Protein AF-A0A6C0LFW8-F1 (afdb_monomer)

Sequence (285 aa):
MKIEFGILTNKVDITNKLNNIEKIPSNCWERCELFRVDPCPGKEKSIFINNIEYKAGKEIDLKFIKQINIVYFIWINTKKQYNFIIDGQLDDLIKSNILDISNFYIEICCEDIKLHDKIKETIKNKLLNYDYHININSINKYEYYGIKKIYDLALKEPDLIYLYFHSKGMTDFYDNINTRHKYEEYLTYNTVNNYKNVLNLFNYNTNITHTGFFPSNYENFIWLNFFYAKGTYIVTCKNPIVTTDRYYYEKWCGTGKNCCVYNLYKNSLNIKYSIDQVGNILNND

Foldseek 3Di:
DFKWKFDPVWTHTLCVLCVPPQKDDLCVVVVCVSVVDHRDPPDFMFIQDLHDTDGHRDMDRNQQAAQEEEQEEEEDDPVAPSLQLVLLLLVLQVVLVNQSNYAAEYEYEALPPVCPVVVVVSVCVSQVPGDYHYDYDNDDLACLRRLLVLLVVLVVVQSHKYWYAYSPPSPDDDPPRPHDDDLSSVQSNLLNNCVVVVSVCCVVDVLAFKEGQAQAPPQRFRANTGIMGGSNQSNQFDNRDRDPPNCCSRNRSSRTPSHFYAHPNVRDRPDHDDPVVVVVVSVVD

Organism: NCBI:txid1070528

pLDDT: mean 87.47, std 12.27, range [48.94, 98.81]

Nearest PDB structures (foldseek):
  6v96-assembly4_J  TM=5.200E-01  e=1.225E-02  Agrobacterium fabrum str. C58
  6v9a-assembly4_J  TM=5.119E-01  e=1.766E-02  Agrobacterium fabrum str. C58
  7x8k-assembly4_D  TM=4.643E-01  e=1.662E-02  Arabidopsis thaliana
  7x8k-assembly1_A  TM=4.987E-01  e=3.452E-02  Arabidopsis thaliana
  5uof-assembly1_B  TM=5.111E-01  e=2.021E-01  Burkholderia multivorans ATCC 17616

Secondary structure (DSSP, 8-state):
--EEEEETTEEEE-GGGSTT-SEE-TTTTT-HHHHSS-SSTTS--EEEETTEEEETTS-EEGGG---EEEEEEEE--TTS-HHHHHHHHHHHHHHHTTGGGEEEEEEEE-S-GGGHHHHHHHHHHHTTTS-EEEEEESS-BTBHHHHHHHHHHHHH-TTSEEEEEE-TTSSS--S-TT---HHHHHHHHHHHHTHHHHHHHHHH-TT--EEESSBBTTTSPBGGG-EEEEHHHHTTSPPP---S-THHHHHGGGGSSS--EEETTTTBSS--B-HHHHHHHHHH-

Solvent-accessible surface area (backbone atoms only — not comparable to full-atom values): 16025 Å² total; per-residue (Å²): 129,54,32,28,41,24,42,100,91,49,69,42,84,44,36,85,79,45,79,87,55,62,54,50,54,39,62,54,87,74,45,53,81,80,62,78,60,78,84,52,81,97,54,86,47,28,42,24,51,66,80,46,78,44,60,69,71,51,63,44,54,58,64,73,52,62,53,32,42,36,33,43,23,36,60,58,38,88,94,48,69,48,64,54,49,53,52,50,54,50,46,39,40,58,77,49,53,54,58,69,33,30,47,39,37,36,32,33,33,36,66,57,68,88,47,50,63,59,52,52,51,54,53,47,69,75,39,74,92,55,77,70,46,80,46,80,38,60,66,88,53,78,60,42,63,33,56,38,48,53,41,60,46,15,68,76,45,31,83,33,36,32,39,39,35,57,54,68,71,59,83,86,66,74,96,57,88,84,64,72,51,66,55,53,52,50,52,49,42,58,60,46,61,43,42,69,60,52,53,48,49,48,73,76,31,82,68,51,31,32,35,20,58,43,23,30,68,81,56,62,12,29,56,93,43,45,34,38,32,34,11,65,34,46,59,49,24,68,82,75,68,93,64,89,59,70,66,55,62,50,44,40,81,27,55,29,61,84,77,31,52,34,12,61,72,76,72,36,70,84,60,58,35,54,71,67,57,51,52,55,48,55,74,72,112

Mean predicted aligned error: 8.69 Å

Structure (mmCIF, N/CA/C/O backbone):
data_AF-A0A6C0LFW8-F1
#
_entry.id   AF-A0A6C0LFW8-F1
#
loop_
_atom_site.group_PDB
_atom_site.id
_atom_site.type_symbol
_atom_site.label_atom_id
_atom_site.label_alt_id
_atom_site.label_comp_id
_atom_site.label_asym_id
_atom_site.label_entity_id
_atom_site.label_seq_id
_atom_site.pdbx_PDB_ins_code
_atom_site.Cartn_x
_atom_site.Cartn_y
_atom_site.Cartn_z
_atom_site.occupancy
_atom_site.B_iso_or_equiv
_atom_site.auth_seq_id
_atom_site.auth_comp_id
_atom_site.auth_asym_id
_atom_site.auth_atom_id
_atom_site.pdbx_PDB_model_num
ATOM 1 N N . MET A 1 1 ? -5.284 4.418 17.462 1.00 70.25 1 MET A N 1
ATOM 2 C CA . MET A 1 1 ? -5.330 3.072 18.063 1.00 70.25 1 MET A CA 1
ATOM 3 C C . MET A 1 1 ? -6.447 3.058 19.086 1.00 70.25 1 MET A C 1
ATOM 5 O O . MET A 1 1 ? -6.338 3.793 20.056 1.00 70.25 1 MET A O 1
ATOM 9 N N . LYS A 1 2 ? -7.531 2.316 18.838 1.00 76.19 2 LYS A N 1
ATOM 10 C CA . LYS A 1 2 ? -8.619 2.164 19.810 1.00 76.19 2 LYS A CA 1
ATOM 11 C C . LYS A 1 2 ? -8.227 1.069 20.791 1.00 76.19 2 LYS A C 1
ATOM 13 O O . LYS A 1 2 ? -7.897 -0.033 20.355 1.00 76.19 2 LYS A O 1
ATOM 18 N N . ILE A 1 3 ? -8.255 1.373 22.079 1.00 80.12 3 ILE A N 1
ATOM 19 C CA . ILE A 1 3 ? -7.966 0.416 23.139 1.00 80.12 3 ILE A CA 1
ATOM 20 C C . ILE A 1 3 ? -9.215 0.294 23.996 1.00 80.12 3 ILE A C 1
ATOM 22 O O . ILE A 1 3 ? -9.694 1.279 24.554 1.00 80.12 3 ILE A O 1
ATOM 26 N N . GLU A 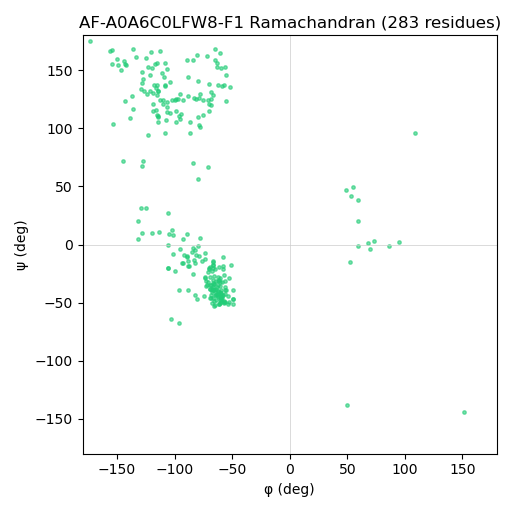1 4 ? -9.748 -0.912 24.097 1.00 85.38 4 GLU A N 1
ATOM 27 C CA . GLU A 1 4 ? -10.920 -1.214 24.902 1.00 85.38 4 GLU A CA 1
ATOM 28 C C . GLU A 1 4 ? -10.568 -2.247 25.972 1.00 85.38 4 GLU A C 1
ATOM 30 O O . GLU A 1 4 ? -9.676 -3.073 25.793 1.00 85.38 4 GLU A O 1
ATOM 35 N N . PHE A 1 5 ? -11.281 -2.215 27.089 1.00 84.12 5 PHE A N 1
ATOM 36 C CA . PHE A 1 5 ? -11.098 -3.127 28.210 1.00 84.12 5 PHE A CA 1
ATOM 37 C C . PHE A 1 5 ? -12.421 -3.782 28.577 1.00 84.12 5 PHE A C 1
ATOM 39 O O . PHE A 1 5 ? -13.435 -3.096 28.715 1.00 84.12 5 PHE A O 1
ATOM 46 N N . GLY A 1 6 ? -12.424 -5.100 28.753 1.00 83.56 6 GLY A N 1
ATOM 47 C CA . GLY A 1 6 ? -13.613 -5.828 29.190 1.00 83.56 6 GLY A CA 1
ATOM 48 C C . GLY A 1 6 ? -13.646 -7.259 28.678 1.00 83.56 6 GLY A C 1
ATOM 49 O O . GLY A 1 6 ? -12.613 -7.912 28.576 1.00 83.56 6 GLY A O 1
ATOM 50 N N . ILE A 1 7 ? -14.840 -7.747 28.361 1.00 85.25 7 ILE A N 1
ATOM 51 C CA . ILE A 1 7 ? -15.068 -9.063 27.749 1.00 85.25 7 ILE A CA 1
ATOM 52 C C . ILE A 1 7 ? -15.607 -8.884 26.328 1.00 85.25 7 ILE A C 1
ATOM 54 O O . ILE A 1 7 ? -16.078 -7.805 25.973 1.00 85.25 7 ILE A O 1
ATOM 58 N N . LEU A 1 8 ? -15.619 -9.955 25.528 1.00 81.25 8 LEU A N 1
ATOM 59 C CA . LEU A 1 8 ? -16.049 -9.911 24.123 1.00 81.25 8 LEU A CA 1
ATOM 60 C C . LEU A 1 8 ? -17.408 -9.208 23.912 1.00 81.25 8 LEU A C 1
ATOM 62 O O . LEU A 1 8 ? -17.577 -8.456 22.957 1.00 81.25 8 LEU A O 1
ATOM 66 N N . THR A 1 9 ? -18.359 -9.434 24.825 1.00 86.19 9 THR A N 1
ATOM 67 C CA . THR A 1 9 ? -19.731 -8.904 24.767 1.00 86.19 9 THR A CA 1
ATOM 68 C C . THR A 1 9 ? -19.924 -7.566 25.483 1.00 86.19 9 THR A C 1
ATOM 70 O O . THR A 1 9 ? -21.010 -7.002 25.407 1.00 86.19 9 THR A O 1
ATOM 73 N N . ASN A 1 10 ? -18.934 -7.081 26.236 1.00 85.31 10 ASN A N 1
ATOM 74 C CA . ASN A 1 10 ? -19.044 -5.842 27.003 1.00 85.31 10 ASN A CA 1
ATOM 75 C C . ASN A 1 10 ? -17.657 -5.221 27.204 1.00 85.31 10 ASN A C 1
ATOM 77 O O . ASN A 1 10 ? -16.867 -5.690 28.029 1.00 85.31 10 ASN A O 1
ATOM 81 N N . LYS A 1 11 ? -17.378 -4.173 26.427 1.00 85.75 11 LYS A N 1
ATOM 82 C CA . LYS A 1 11 ? -16.090 -3.481 26.363 1.00 85.75 11 LYS A CA 1
ATOM 83 C C . LYS A 1 11 ? -16.273 -2.008 26.712 1.00 85.75 11 LYS A C 1
ATOM 85 O O . LYS A 1 11 ? -17.274 -1.399 26.343 1.00 85.75 11 LYS A O 1
ATOM 90 N N . VAL A 1 12 ? -15.276 -1.427 27.362 1.00 84.38 12 VAL A N 1
ATOM 91 C CA . VAL A 1 12 ? -15.200 0.008 27.647 1.00 84.38 12 VAL A CA 1
ATOM 92 C C . VAL A 1 12 ? -14.021 0.594 26.894 1.00 84.38 12 VAL A C 1
ATOM 94 O O . VAL A 1 12 ? -12.911 0.085 27.012 1.00 84.38 12 VAL A O 1
ATOM 97 N N . ASP A 1 13 ? -14.249 1.668 26.142 1.00 83.06 13 ASP A N 1
ATOM 98 C CA . ASP A 1 13 ? -13.170 2.409 25.493 1.00 83.06 13 ASP A CA 1
ATOM 99 C C . ASP A 1 13 ? -12.310 3.113 26.553 1.00 83.06 13 ASP A C 1
ATOM 101 O O . ASP A 1 13 ? -12.789 3.927 27.348 1.00 83.06 13 ASP A O 1
ATOM 105 N N . ILE A 1 14 ? -11.030 2.762 26.579 1.00 79.62 14 ILE A N 1
ATOM 106 C CA . ILE A 1 14 ? -10.029 3.281 27.510 1.00 79.62 14 ILE A CA 1
ATOM 107 C C . ILE A 1 14 ? -8.892 3.990 26.775 1.00 79.62 14 ILE A C 1
ATOM 109 O O . ILE A 1 14 ? -7.895 4.337 27.406 1.00 79.62 14 ILE A O 1
ATOM 113 N N . THR A 1 15 ? -9.037 4.237 25.471 1.00 76.44 15 THR A N 1
ATOM 114 C CA . THR A 1 15 ? -8.005 4.835 24.611 1.00 76.44 15 THR A CA 1
ATOM 115 C C . THR A 1 15 ? -7.419 6.091 25.250 1.00 76.44 15 THR A C 1
ATOM 117 O O . THR A 1 15 ? -6.218 6.174 25.491 1.00 76.44 15 THR A O 1
ATOM 120 N N . ASN A 1 16 ? -8.290 7.014 25.670 1.00 74.94 16 ASN A N 1
ATOM 121 C CA . ASN A 1 16 ? -7.885 8.291 26.260 1.00 74.94 16 ASN A CA 1
ATOM 122 C C . ASN A 1 16 ? -7.143 8.158 27.595 1.00 74.94 16 ASN A C 1
ATOM 124 O O . ASN A 1 16 ? -6.430 9.073 28.001 1.00 74.94 16 ASN A O 1
ATOM 128 N N . LYS A 1 17 ? -7.304 7.025 28.285 1.00 73.62 17 LYS A N 1
ATOM 129 C CA . LYS A 1 17 ? -6.645 6.751 29.566 1.00 73.62 17 LYS A CA 1
ATOM 130 C C . LYS A 1 17 ? -5.224 6.216 29.393 1.00 73.62 17 LYS A C 1
ATOM 132 O O . LYS A 1 17 ? -4.472 6.183 30.360 1.00 73.62 17 LYS A O 1
ATOM 137 N N . LEU A 1 18 ? -4.861 5.812 28.176 1.00 70.50 18 LEU A N 1
ATOM 138 C CA . LEU A 1 18 ? -3.567 5.223 27.838 1.00 70.50 18 LEU A CA 1
ATOM 139 C C . LEU A 1 18 ? -2.729 6.113 26.907 1.00 70.50 18 LEU A C 1
ATOM 141 O O . LEU A 1 18 ? -1.691 5.674 26.424 1.00 70.50 18 LEU A O 1
ATOM 145 N N . ASN A 1 19 ? -3.133 7.371 26.690 1.00 55.38 19 ASN A N 1
ATOM 146 C CA . ASN A 1 19 ? -2.534 8.281 25.702 1.00 55.38 19 ASN A CA 1
ATOM 147 C C . ASN A 1 19 ? -1.022 8.560 25.874 1.00 55.38 19 ASN A C 1
ATOM 149 O O . ASN A 1 19 ? -0.424 9.100 24.954 1.00 55.38 19 ASN A O 1
ATOM 153 N N . ASN A 1 20 ? -0.397 8.170 26.992 1.00 59.53 20 ASN A N 1
ATOM 154 C CA . ASN A 1 20 ? 1.040 8.349 27.260 1.00 59.53 20 ASN A CA 1
ATOM 155 C C . ASN A 1 20 ? 1.725 7.072 27.775 1.00 59.53 20 ASN A C 1
ATOM 157 O O . ASN A 1 20 ? 2.755 7.138 28.444 1.00 59.53 20 ASN A O 1
ATOM 161 N N . ILE A 1 21 ? 1.123 5.909 27.541 1.00 64.31 21 ILE A N 1
ATOM 162 C CA . ILE A 1 21 ? 1.644 4.637 28.028 1.00 64.31 21 ILE A CA 1
ATOM 163 C C . ILE A 1 21 ? 2.222 3.881 26.833 1.00 64.31 21 ILE A C 1
ATOM 165 O O . ILE A 1 21 ? 1.527 3.642 25.856 1.00 64.31 21 ILE A O 1
ATOM 169 N N . GLU A 1 22 ? 3.503 3.519 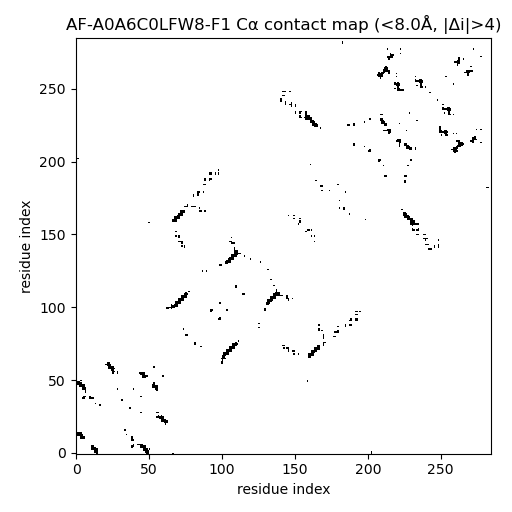26.899 1.00 66.75 22 GLU A N 1
ATOM 170 C CA . GLU A 1 22 ? 4.160 2.716 25.855 1.00 66.75 22 GLU A CA 1
ATOM 171 C C . GLU A 1 22 ? 3.916 1.215 26.045 1.00 66.75 22 GLU A C 1
ATOM 173 O O . GLU A 1 22 ? 3.947 0.443 25.092 1.00 66.75 22 GLU A O 1
ATOM 178 N N . LYS A 1 23 ? 3.649 0.800 27.284 1.00 71.06 23 LYS A N 1
ATOM 179 C CA . LYS A 1 23 ? 3.456 -0.594 27.674 1.00 71.06 23 LYS A CA 1
ATOM 180 C C . LYS A 1 23 ? 2.282 -0.710 28.615 1.00 71.06 23 LYS A C 1
ATOM 182 O O . LYS A 1 23 ? 2.260 -0.036 29.640 1.00 71.06 23 LYS A O 1
ATOM 187 N N . ILE A 1 24 ? 1.346 -1.597 28.317 1.00 72.31 24 ILE A N 1
ATOM 188 C CA . ILE A 1 24 ? 0.329 -1.986 29.281 1.00 72.31 24 ILE A CA 1
ATOM 189 C C . ILE A 1 24 ? 0.909 -3.136 30.112 1.00 72.31 24 ILE A C 1
ATOM 191 O O . ILE A 1 24 ? 1.055 -4.240 29.580 1.00 72.31 24 ILE A O 1
ATOM 195 N N . PRO A 1 25 ? 1.307 -2.901 31.377 1.00 66.88 25 PRO A N 1
ATOM 196 C CA . PRO A 1 25 ? 1.964 -3.924 32.177 1.00 66.88 25 PRO A CA 1
ATOM 197 C C . PRO A 1 25 ? 1.045 -5.122 32.429 1.00 66.88 25 PRO A C 1
ATOM 199 O O . PRO A 1 25 ? -0.180 -5.000 32.492 1.00 66.88 25 PRO A O 1
ATOM 202 N N . SER A 1 26 ? 1.652 -6.291 32.630 1.00 66.25 26 SER A N 1
ATOM 203 C CA . SER A 1 26 ? 0.951 -7.564 32.850 1.00 66.25 26 SER A CA 1
ATOM 204 C C . SER A 1 26 ? 0.009 -7.560 34.056 1.00 66.25 26 SER A C 1
ATOM 206 O O . SER A 1 26 ? -0.880 -8.402 34.107 1.00 66.25 26 SER A O 1
ATOM 208 N N . ASN A 1 27 ? 0.173 -6.613 34.988 1.00 62.28 27 ASN A N 1
ATOM 209 C CA . ASN A 1 27 ? -0.640 -6.416 36.189 1.00 62.28 27 ASN A CA 1
ATOM 210 C C . ASN A 1 27 ? -1.616 -5.224 36.099 1.00 62.28 27 ASN A C 1
ATOM 212 O O . ASN A 1 27 ? -2.244 -4.871 37.097 1.00 62.28 27 ASN A O 1
ATOM 216 N N . CYS A 1 28 ? -1.784 -4.591 34.928 1.00 59.47 28 CYS A N 1
ATOM 217 C CA . CYS A 1 28 ? -2.731 -3.475 34.772 1.00 59.47 28 CYS A CA 1
ATOM 218 C C . CYS A 1 28 ? -4.178 -3.860 35.130 1.00 59.47 28 CYS A C 1
ATOM 220 O O . CYS A 1 28 ? -4.968 -2.988 35.481 1.00 59.47 28 CYS A O 1
ATOM 222 N N . TRP A 1 29 ? -4.495 -5.157 35.105 1.00 57.19 29 TRP A N 1
ATOM 223 C CA . TRP A 1 29 ? -5.766 -5.759 35.524 1.00 57.19 29 TRP A CA 1
ATOM 224 C C . TRP A 1 29 ? -6.098 -5.523 37.000 1.00 57.19 29 TRP A C 1
ATOM 226 O O . TRP A 1 29 ? -7.271 -5.452 37.353 1.00 57.19 29 TRP A O 1
ATOM 236 N N . GLU A 1 30 ? -5.074 -5.371 37.844 1.00 53.75 30 GLU A N 1
ATOM 237 C CA . GLU A 1 30 ? -5.205 -5.125 39.286 1.00 53.75 30 GLU A CA 1
ATOM 238 C C . GLU A 1 30 ? -5.167 -3.626 39.620 1.00 53.75 30 GLU A C 1
ATOM 240 O O . GLU A 1 30 ? -5.596 -3.201 40.692 1.00 53.75 30 GLU A O 1
ATOM 245 N N . ARG A 1 31 ? -4.716 -2.783 38.679 1.00 53.31 31 ARG A N 1
ATOM 246 C CA . ARG A 1 31 ? -4.725 -1.321 38.817 1.00 53.31 31 ARG A CA 1
ATOM 247 C C . ARG A 1 31 ? -6.092 -0.757 38.428 1.00 53.31 31 ARG A C 1
ATOM 249 O O . ARG A 1 31 ? -6.241 -0.044 37.434 1.00 53.31 31 ARG A O 1
ATOM 256 N N . CYS A 1 32 ? -7.086 -1.023 39.276 1.00 48.94 32 CYS A N 1
ATOM 257 C CA . CYS A 1 32 ? -8.428 -0.430 39.228 1.00 48.94 32 CYS A CA 1
ATOM 258 C C . CYS A 1 32 ? -8.427 1.111 39.143 1.00 48.94 32 CYS A C 1
ATOM 260 O O . CYS A 1 32 ? -9.423 1.699 38.725 1.00 48.94 32 CYS A O 1
ATOM 262 N N . GLU A 1 33 ? -7.320 1.781 39.477 1.00 51.75 33 GLU A N 1
ATOM 263 C CA . GLU A 1 33 ? -7.197 3.240 39.394 1.00 51.75 33 GLU A CA 1
ATOM 264 C C . GLU A 1 33 ? -7.227 3.792 37.959 1.00 51.75 33 GLU A C 1
ATOM 266 O O . GLU A 1 33 ? -7.764 4.881 37.747 1.00 51.75 33 GLU A O 1
ATOM 271 N N . LEU A 1 34 ? -6.742 3.041 36.959 1.00 57.03 34 LEU A N 1
ATOM 272 C CA . LEU A 1 34 ? -6.863 3.439 35.548 1.00 57.03 34 LEU A CA 1
ATOM 273 C C . LEU A 1 34 ? -8.322 3.351 35.081 1.00 57.03 34 LEU A C 1
ATOM 275 O O . LEU A 1 34 ? -8.814 4.203 34.341 1.00 57.03 34 LEU A O 1
ATOM 279 N N . PHE A 1 35 ? -9.059 2.338 35.529 1.00 59.88 35 PHE A N 1
ATOM 280 C CA . PHE A 1 35 ? -10.352 2.007 34.935 1.00 59.88 35 PHE A CA 1
ATOM 281 C C . PHE A 1 35 ? -11.550 2.539 35.723 1.00 59.88 35 PHE A C 1
ATOM 283 O O . PHE A 1 35 ? -12.560 2.828 35.085 1.00 59.88 35 PHE A O 1
ATOM 290 N N . ARG A 1 36 ? -11.409 2.818 37.031 1.00 57.69 36 ARG A N 1
ATOM 291 C CA . ARG A 1 36 ? -12.408 3.355 37.993 1.00 57.69 36 ARG A CA 1
ATOM 292 C C . ARG A 1 36 ? -13.754 2.614 38.072 1.00 57.69 36 ARG A C 1
ATOM 294 O O . ARG A 1 36 ? -14.486 2.811 39.033 1.00 57.69 36 ARG A O 1
ATOM 301 N N . VAL A 1 37 ? -14.072 1.762 37.103 1.00 58.75 37 VAL A N 1
ATOM 302 C CA . VAL A 1 37 ? -15.262 0.922 37.015 1.00 58.75 37 VAL A CA 1
ATOM 303 C C . VAL A 1 37 ? -14.819 -0.400 36.400 1.00 58.75 37 VAL A C 1
ATOM 305 O O . VAL A 1 37 ? -14.244 -0.409 35.312 1.00 58.75 37 VAL A O 1
ATOM 308 N N . ASP A 1 38 ? -15.069 -1.505 37.099 1.00 69.25 38 ASP A N 1
ATOM 309 C CA . ASP A 1 38 ? -14.959 -2.837 36.508 1.00 69.25 38 ASP A CA 1
ATOM 310 C C . ASP A 1 38 ? -16.185 -3.054 35.604 1.00 69.25 38 ASP A C 1
ATOM 312 O O . ASP A 1 38 ? -17.302 -3.143 36.122 1.00 69.25 38 ASP A O 1
ATOM 316 N N . PRO A 1 39 ? -16.030 -3.119 34.268 1.00 67.56 39 PRO A N 1
ATOM 317 C CA . PRO A 1 39 ? -17.172 -3.292 33.380 1.00 67.56 39 PRO A CA 1
ATOM 318 C C . PRO A 1 39 ? -17.800 -4.680 33.490 1.00 67.56 39 PRO A C 1
ATOM 320 O O . PRO A 1 39 ? -18.926 -4.873 33.037 1.00 67.56 39 PRO A O 1
ATOM 323 N N . CYS A 1 40 ? -17.075 -5.665 34.027 1.00 75.25 40 CYS A N 1
ATOM 324 C CA . CYS A 1 40 ? -17.492 -7.062 34.087 1.00 75.25 40 CYS A CA 1
ATOM 325 C C . CYS A 1 40 ? -16.999 -7.739 35.381 1.00 75.25 40 CYS A C 1
ATOM 327 O O . CYS A 1 40 ? -16.112 -8.598 35.316 1.00 75.25 40 CYS A O 1
ATOM 329 N N . PRO A 1 41 ? -17.577 -7.402 36.551 1.00 74.38 41 PRO A N 1
ATOM 330 C CA . PRO A 1 41 ? -17.186 -7.991 37.829 1.00 74.38 41 PRO A CA 1
ATOM 331 C C . PRO A 1 41 ? -17.187 -9.523 37.800 1.00 74.38 41 PRO A C 1
ATOM 333 O O . PRO A 1 41 ? -18.099 -10.147 37.258 1.00 74.38 41 PRO A O 1
ATOM 336 N N . GLY A 1 42 ? -16.143 -10.131 38.368 1.00 75.69 42 GLY A N 1
ATOM 337 C CA . GLY A 1 42 ? -16.014 -11.590 38.484 1.00 75.69 42 GLY A CA 1
ATOM 338 C C . GLY A 1 42 ? -15.684 -12.345 37.189 1.00 75.69 42 GLY A C 1
ATOM 339 O O . GLY A 1 42 ? -15.602 -13.569 37.218 1.00 75.69 42 GLY A O 1
ATOM 340 N N . LYS A 1 43 ? -15.477 -11.654 36.061 1.00 80.06 43 LYS A N 1
ATOM 341 C CA . LYS A 1 43 ? -15.022 -12.266 34.801 1.00 80.06 43 LYS A CA 1
ATOM 342 C C . LYS A 1 43 ? -13.561 -11.928 34.520 1.00 80.06 43 LYS A C 1
ATOM 344 O O . LYS A 1 43 ? -13.087 -10.868 34.926 1.00 80.06 43 LYS A O 1
ATOM 349 N N . GLU A 1 44 ? -12.864 -12.813 33.813 1.00 80.00 44 GLU A N 1
ATOM 350 C CA . GLU A 1 44 ? -11.554 -12.515 33.227 1.00 80.00 44 GLU A CA 1
ATOM 351 C C . GLU A 1 44 ? -11.742 -11.494 32.096 1.00 80.00 44 GLU A C 1
ATOM 353 O O . GLU A 1 44 ? -12.645 -11.645 31.272 1.00 80.00 44 GLU A O 1
ATOM 358 N N . LYS A 1 45 ? -10.940 -10.426 32.095 1.00 82.31 45 LYS A N 1
ATOM 359 C CA . LYS A 1 45 ? -11.008 -9.349 31.099 1.00 82.31 45 LYS A CA 1
ATOM 360 C C . LYS A 1 45 ? -9.804 -9.422 30.177 1.00 82.31 45 LYS A C 1
ATOM 362 O O . LYS A 1 45 ? -8.743 -9.891 30.575 1.00 82.31 45 LYS A O 1
ATOM 367 N N . SER A 1 46 ? -9.972 -8.863 28.991 1.00 82.69 46 SER A N 1
ATOM 368 C CA . SER A 1 46 ? -8.933 -8.702 27.985 1.00 82.69 46 SER A CA 1
ATOM 369 C C . SER A 1 46 ? -8.826 -7.236 27.571 1.00 82.69 46 SER A C 1
ATOM 371 O O . SER A 1 46 ? -9.750 -6.437 27.772 1.00 82.69 46 SER A O 1
ATOM 373 N N . ILE A 1 47 ? -7.684 -6.884 26.985 1.00 83.00 47 ILE A N 1
ATOM 374 C CA . ILE A 1 47 ? -7.499 -5.621 26.286 1.00 83.00 47 ILE A CA 1
ATOM 375 C C . ILE A 1 47 ? -7.770 -5.916 24.829 1.00 83.00 47 ILE A C 1
ATOM 377 O O . ILE A 1 47 ? -7.220 -6.855 24.265 1.00 83.00 47 ILE A O 1
ATOM 381 N N . PHE A 1 48 ? -8.621 -5.111 24.222 1.00 80.12 48 PHE A N 1
ATOM 382 C CA . PHE A 1 48 ? -8.897 -5.175 22.805 1.00 80.12 48 PHE A CA 1
ATOM 383 C C . PHE A 1 48 ? -8.223 -3.990 22.148 1.00 80.12 48 PHE A C 1
ATOM 385 O O . PHE A 1 48 ? -8.545 -2.847 22.467 1.00 80.12 48 PHE A O 1
ATOM 392 N N . ILE A 1 49 ? -7.292 -4.247 21.239 1.00 77.12 49 ILE A N 1
ATOM 393 C CA . ILE A 1 49 ? -6.604 -3.183 20.510 1.00 77.12 49 ILE A CA 1
ATOM 394 C C . ILE A 1 49 ? -7.010 -3.315 19.060 1.00 77.12 49 ILE A C 1
ATOM 396 O O . ILE A 1 49 ? -6.703 -4.315 18.419 1.00 77.12 49 ILE A O 1
ATOM 400 N N . ASN A 1 50 ? -7.790 -2.346 18.579 1.00 72.94 50 ASN A N 1
ATOM 401 C CA . ASN A 1 50 ? -8.456 -2.417 17.278 1.00 72.94 50 ASN A CA 1
ATOM 402 C C . ASN A 1 50 ? -9.194 -3.766 17.076 1.00 72.94 50 ASN A C 1
ATOM 404 O O . ASN A 1 50 ? -9.056 -4.401 16.039 1.00 72.94 50 ASN A O 1
ATOM 408 N N . ASN A 1 51 ? -9.959 -4.209 18.085 1.00 69.88 51 ASN A N 1
ATOM 409 C CA . ASN A 1 51 ? -10.677 -5.498 18.158 1.00 69.88 51 ASN A CA 1
ATOM 410 C C . ASN A 1 51 ? -9.842 -6.780 18.309 1.00 69.88 51 ASN A C 1
ATOM 412 O O . ASN A 1 51 ? -10.437 -7.833 18.534 1.00 69.88 51 ASN A O 1
ATOM 416 N N . ILE A 1 52 ? -8.511 -6.716 18.290 1.00 73.19 52 ILE A N 1
ATOM 417 C CA . ILE A 1 52 ? -7.659 -7.879 18.568 1.00 73.19 52 ILE A CA 1
ATOM 418 C C . ILE A 1 52 ? -7.593 -8.099 20.080 1.00 73.19 52 ILE A C 1
ATOM 420 O O . ILE A 1 52 ? -7.267 -7.173 20.822 1.00 73.19 52 ILE A O 1
ATOM 424 N N . GLU A 1 53 ? -7.917 -9.309 20.538 1.00 82.19 53 GLU A N 1
ATOM 425 C CA . GLU A 1 53 ? -7.929 -9.666 21.958 1.00 82.19 53 GLU A CA 1
ATOM 426 C C . GLU A 1 53 ? -6.525 -9.997 22.488 1.00 82.19 53 GLU A C 1
ATOM 428 O O . GLU A 1 53 ? -5.858 -10.918 22.017 1.00 82.19 53 GLU A O 1
ATOM 433 N N . TYR A 1 54 ? -6.125 -9.302 23.549 1.00 78.56 54 TYR A N 1
ATOM 434 C CA . TYR A 1 54 ? -4.940 -9.573 24.351 1.00 78.56 54 TYR A CA 1
ATOM 435 C C . TYR A 1 54 ? -5.389 -9.980 25.757 1.00 78.56 54 TYR A C 1
ATOM 437 O O . TYR A 1 54 ? -5.855 -9.150 26.545 1.00 78.56 54 TYR A O 1
ATOM 445 N N . LYS A 1 55 ? -5.278 -11.281 26.048 1.00 81.19 55 LYS A N 1
ATOM 446 C CA . LYS A 1 55 ? -5.682 -11.873 27.331 1.00 81.19 55 LYS A CA 1
ATOM 447 C C . LYS A 1 55 ? -4.870 -11.334 28.507 1.00 81.19 55 LYS A C 1
ATOM 449 O O . LYS A 1 55 ? -3.722 -10.908 28.346 1.00 81.19 55 LYS A O 1
ATOM 454 N N . ALA A 1 56 ? -5.466 -11.423 29.694 1.00 71.94 56 ALA A N 1
ATOM 455 C CA . ALA A 1 56 ? -4.837 -11.025 30.941 1.00 71.94 56 ALA A CA 1
ATOM 456 C C . ALA A 1 56 ? -3.497 -11.726 31.217 1.00 71.94 56 ALA A C 1
ATOM 458 O O . ALA A 1 56 ? -3.226 -12.831 30.748 1.00 71.94 56 ALA A O 1
ATOM 459 N N . GLY A 1 57 ? -2.636 -11.049 31.982 1.00 68.56 57 GLY A N 1
ATOM 460 C CA . GLY A 1 57 ? -1.361 -11.594 32.460 1.00 68.56 57 GLY A CA 1
ATOM 461 C C . GLY A 1 57 ? -0.161 -11.448 31.516 1.00 68.56 57 GLY A C 1
ATOM 462 O O . GLY A 1 57 ? 0.944 -11.829 31.897 1.00 68.56 57 GLY A O 1
ATOM 463 N N . LYS A 1 58 ? -0.323 -10.864 30.322 1.00 69.69 58 LYS A N 1
ATOM 464 C CA . LYS A 1 58 ? 0.804 -10.512 29.441 1.00 69.69 58 LYS A CA 1
ATOM 465 C C . LYS A 1 58 ? 1.021 -9.005 29.395 1.00 69.69 58 LYS A C 1
ATOM 467 O O . LYS A 1 58 ? 0.064 -8.242 29.320 1.00 69.69 58 LYS A O 1
ATOM 472 N N . GLU A 1 59 ? 2.284 -8.590 29.449 1.00 77.31 59 GLU A N 1
ATOM 473 C CA . GLU A 1 59 ? 2.661 -7.215 29.125 1.00 77.31 59 GLU A CA 1
ATOM 474 C C . GLU A 1 59 ? 2.409 -6.991 27.632 1.00 77.31 59 GLU A C 1
ATOM 476 O O . GLU A 1 59 ? 2.827 -7.798 26.799 1.00 77.31 59 GLU A O 1
ATOM 481 N N . ILE A 1 60 ? 1.694 -5.919 27.306 1.00 75.50 60 ILE A N 1
ATOM 482 C CA . ILE A 1 60 ? 1.425 -5.526 25.927 1.00 75.50 60 ILE A CA 1
ATOM 483 C C . ILE A 1 60 ? 2.275 -4.304 25.648 1.00 75.50 60 ILE A C 1
ATOM 485 O O . ILE A 1 60 ? 1.988 -3.211 26.135 1.00 75.50 60 ILE A O 1
ATOM 489 N N . ASP A 1 61 ? 3.320 -4.482 24.857 1.00 72.25 61 ASP A N 1
ATOM 490 C CA . ASP A 1 61 ? 4.076 -3.353 24.350 1.00 72.25 61 ASP A CA 1
ATOM 491 C C . ASP A 1 61 ? 3.324 -2.757 23.158 1.00 72.25 61 ASP A C 1
ATOM 493 O O . ASP A 1 61 ? 3.204 -3.365 22.089 1.00 72.25 61 ASP A O 1
ATOM 497 N N . LEU A 1 62 ? 2.773 -1.565 23.372 1.00 67.62 62 LEU A N 1
ATOM 498 C CA . LEU A 1 62 ? 1.970 -0.867 22.379 1.00 67.62 62 LEU A CA 1
ATOM 499 C C . LEU A 1 62 ? 2.815 -0.449 21.167 1.00 67.62 62 LEU A C 1
ATOM 501 O O . LEU A 1 62 ? 2.248 -0.218 20.098 1.00 67.62 62 LEU A O 1
ATOM 505 N N . LYS A 1 63 ? 4.153 -0.420 21.291 1.00 61.12 63 LYS A N 1
ATOM 506 C CA . LYS A 1 63 ? 5.076 -0.168 20.174 1.00 61.12 63 LYS A CA 1
ATOM 507 C C . LYS A 1 63 ? 5.104 -1.309 19.162 1.00 61.12 63 LYS A C 1
ATOM 509 O O . LYS A 1 63 ? 5.342 -1.057 17.987 1.00 61.12 63 LYS A O 1
ATOM 514 N N . PHE A 1 64 ? 4.826 -2.544 19.583 1.00 63.56 64 PHE A N 1
ATOM 515 C CA . PHE A 1 64 ? 4.834 -3.708 18.687 1.00 63.56 64 PHE A CA 1
ATOM 516 C C . PHE A 1 64 ? 3.464 -4.019 18.082 1.00 63.56 64 PHE A C 1
ATOM 518 O O . PHE A 1 64 ? 3.315 -5.007 17.361 1.00 63.56 64 PHE A O 1
ATOM 525 N N . ILE A 1 65 ? 2.455 -3.180 18.328 1.00 74.06 65 ILE A N 1
ATOM 526 C CA . ILE A 1 65 ? 1.138 -3.365 17.724 1.00 74.06 65 ILE A CA 1
ATOM 527 C C . ILE A 1 65 ? 1.172 -2.860 16.296 1.00 74.06 65 ILE A C 1
ATOM 529 O O . ILE A 1 65 ? 1.114 -1.659 16.014 1.00 74.06 65 ILE A O 1
ATOM 533 N N . LYS A 1 66 ? 1.246 -3.826 15.388 1.00 81.00 66 LYS A N 1
ATOM 534 C CA . LYS A 1 66 ? 1.190 -3.583 13.958 1.00 81.00 66 LYS A CA 1
ATOM 535 C C . LYS A 1 66 ? -0.224 -3.156 13.583 1.00 81.00 66 LYS A C 1
ATOM 537 O O . LYS A 1 66 ? -1.196 -3.856 13.843 1.00 81.00 66 LYS A O 1
ATOM 542 N N . GLN A 1 67 ? -0.330 -1.962 13.014 1.00 87.56 67 GLN A N 1
ATOM 543 C CA . GLN A 1 67 ? -1.594 -1.366 12.572 1.00 87.56 67 GLN A CA 1
ATOM 544 C C . GLN A 1 67 ? -1.726 -1.392 11.049 1.00 87.56 67 GLN A C 1
ATOM 546 O O . GLN A 1 67 ? -2.834 -1.258 10.526 1.00 87.56 67 GLN A O 1
ATOM 551 N N . ILE A 1 68 ? -0.596 -1.539 10.349 1.00 95.25 68 ILE A N 1
ATOM 552 C CA . ILE A 1 68 ? -0.518 -1.449 8.896 1.00 95.25 68 ILE A CA 1
ATOM 553 C C . ILE A 1 68 ? 0.203 -2.671 8.331 1.00 95.25 68 ILE A C 1
ATOM 555 O O . ILE A 1 68 ? 1.285 -3.025 8.787 1.00 95.25 68 ILE A O 1
ATOM 559 N N . ASN A 1 69 ? -0.350 -3.261 7.281 1.00 97.94 69 ASN A N 1
ATOM 560 C CA . ASN A 1 69 ? 0.389 -4.135 6.380 1.00 97.94 69 ASN A CA 1
ATOM 561 C C . ASN A 1 69 ? 0.797 -3.321 5.147 1.00 97.94 69 ASN A C 1
ATOM 563 O O . ASN A 1 69 ? -0.056 -2.854 4.391 1.00 97.94 69 ASN A O 1
ATOM 567 N N . ILE A 1 70 ? 2.099 -3.124 4.949 1.00 98.62 70 ILE A N 1
ATOM 568 C CA . ILE A 1 70 ? 2.636 -2.413 3.786 1.00 98.62 70 ILE A CA 1
ATOM 569 C C . ILE A 1 70 ? 3.047 -3.446 2.746 1.00 98.62 70 ILE A C 1
ATOM 571 O O . ILE A 1 70 ? 3.852 -4.330 3.034 1.00 98.62 70 ILE A O 1
ATOM 575 N N . VAL A 1 71 ? 2.527 -3.314 1.530 1.00 98.75 71 VAL A N 1
ATOM 576 C CA . VAL A 1 71 ? 2.955 -4.096 0.372 1.00 98.75 71 VAL A CA 1
ATOM 577 C C . VAL A 1 71 ? 3.579 -3.150 -0.643 1.00 98.75 71 VAL A C 1
ATOM 579 O O . VAL A 1 71 ? 2.890 -2.328 -1.245 1.00 98.75 71 VAL A O 1
ATOM 582 N N . TYR A 1 72 ? 4.887 -3.288 -0.829 1.00 98.44 72 TYR A N 1
ATOM 583 C CA . TYR A 1 72 ? 5.655 -2.543 -1.816 1.00 98.44 72 TYR A CA 1
ATOM 584 C C . TYR A 1 72 ? 5.986 -3.446 -3.004 1.00 98.44 72 TYR A C 1
ATOM 586 O O . TYR A 1 72 ? 6.731 -4.421 -2.876 1.00 98.44 72 TYR A O 1
ATOM 594 N N . PHE A 1 73 ? 5.408 -3.136 -4.163 1.00 98.06 73 PHE A N 1
ATOM 595 C CA . PHE A 1 73 ? 5.685 -3.862 -5.397 1.00 98.06 73 PHE A CA 1
ATOM 596 C C . PHE A 1 73 ? 6.816 -3.203 -6.192 1.00 98.06 73 PHE A C 1
ATOM 598 O O . PHE A 1 73 ? 6.736 -2.034 -6.565 1.00 98.06 73 PHE A O 1
ATOM 605 N N . ILE A 1 74 ? 7.860 -3.960 -6.512 1.00 96.56 74 ILE A N 1
ATOM 606 C CA . ILE A 1 74 ? 9.017 -3.467 -7.257 1.00 96.56 74 ILE A CA 1
ATOM 607 C C . ILE A 1 74 ? 9.098 -4.194 -8.592 1.00 96.56 74 ILE A C 1
ATOM 609 O O . ILE A 1 74 ? 9.366 -5.391 -8.638 1.00 96.56 74 ILE A O 1
ATOM 613 N N . TRP A 1 75 ? 8.947 -3.469 -9.694 1.00 94.94 75 TRP A N 1
ATOM 614 C CA . TRP A 1 75 ? 9.311 -3.977 -11.013 1.00 94.94 75 TRP A CA 1
ATOM 615 C C . TRP A 1 75 ? 10.688 -3.450 -11.413 1.00 94.94 75 TRP A C 1
ATOM 617 O O . TRP A 1 75 ? 10.926 -2.243 -11.433 1.00 94.94 75 TRP A O 1
ATOM 627 N N . ILE A 1 76 ? 11.599 -4.363 -11.741 1.00 93.31 76 ILE A N 1
ATOM 628 C CA . ILE A 1 76 ? 12.972 -4.036 -12.116 1.00 93.31 76 ILE A CA 1
ATOM 629 C C . ILE A 1 76 ? 13.079 -3.934 -13.631 1.00 93.31 76 ILE A C 1
ATOM 631 O O . ILE A 1 76 ? 13.025 -4.937 -14.342 1.00 93.31 76 ILE A O 1
ATOM 635 N N . ASN A 1 77 ? 13.327 -2.719 -14.111 1.00 89.38 77 ASN A N 1
ATOM 636 C CA . ASN A 1 77 ? 13.782 -2.477 -15.470 1.00 89.38 77 ASN A CA 1
ATOM 637 C C . ASN A 1 77 ? 15.303 -2.287 -15.467 1.00 89.38 77 ASN A C 1
ATOM 639 O O . ASN A 1 77 ? 15.805 -1.241 -15.059 1.00 89.38 77 ASN A O 1
ATOM 643 N N . THR A 1 78 ? 16.047 -3.290 -15.938 1.00 87.62 78 THR A N 1
ATOM 644 C CA . THR A 1 78 ? 17.523 -3.285 -15.922 1.00 87.62 78 THR A CA 1
ATOM 645 C C . THR A 1 78 ? 18.146 -2.225 -16.830 1.00 87.62 78 THR A C 1
ATOM 647 O O . THR A 1 78 ? 19.316 -1.894 -16.674 1.00 87.62 78 THR A O 1
ATOM 650 N N . LYS A 1 79 ? 17.364 -1.651 -17.753 1.00 84.31 79 LYS A N 1
ATOM 651 C CA . LYS A 1 79 ? 17.783 -0.530 -18.609 1.00 84.31 79 LYS A CA 1
ATOM 652 C C . LYS A 1 79 ? 17.621 0.832 -17.931 1.00 84.31 79 LYS A C 1
ATOM 654 O O . LYS A 1 79 ? 17.922 1.855 -18.540 1.00 84.31 79 LYS A O 1
ATOM 659 N N . LYS A 1 80 ? 17.085 0.863 -16.711 1.00 82.44 80 LYS A N 1
ATOM 660 C CA . LYS A 1 80 ? 16.801 2.078 -15.947 1.00 82.44 80 LYS A CA 1
ATOM 661 C C . LYS A 1 80 ? 17.558 2.059 -14.627 1.00 82.44 80 LYS A C 1
ATOM 663 O O . LYS A 1 80 ? 18.053 1.030 -14.174 1.00 82.44 80 LYS A O 1
ATOM 668 N N . GLN A 1 81 ? 17.617 3.221 -13.994 1.00 79.88 81 GLN A N 1
ATOM 669 C CA . GLN A 1 81 ? 18.311 3.457 -12.730 1.00 79.88 81 GLN A CA 1
ATOM 670 C C . GLN A 1 81 ? 17.478 2.981 -11.533 1.00 79.88 81 GLN A C 1
ATOM 672 O O . GLN A 1 81 ? 17.160 3.739 -10.619 1.00 79.88 81 GLN A O 1
ATOM 677 N N . TYR A 1 82 ? 17.099 1.702 -11.554 1.00 87.81 82 TYR A N 1
ATOM 678 C CA . TYR A 1 82 ? 16.143 1.126 -10.612 1.00 87.81 82 TYR A CA 1
ATOM 679 C C . TYR A 1 82 ? 16.589 1.261 -9.148 1.00 87.81 82 TYR A C 1
ATOM 681 O O . TYR A 1 82 ? 15.751 1.444 -8.270 1.00 87.81 82 TYR A O 1
ATOM 689 N N . ASN A 1 83 ? 17.903 1.231 -8.892 1.00 89.00 83 ASN A N 1
ATOM 690 C CA . ASN A 1 83 ? 18.456 1.371 -7.546 1.00 89.00 83 ASN A CA 1
ATOM 691 C C . ASN A 1 83 ? 18.076 2.708 -6.904 1.00 89.00 83 ASN A C 1
ATOM 693 O O . ASN A 1 83 ? 17.687 2.703 -5.748 1.00 89.00 83 ASN A O 1
ATOM 697 N N . PHE A 1 84 ? 18.123 3.827 -7.634 1.00 88.12 84 PHE A N 1
ATOM 698 C CA . PHE A 1 84 ? 17.812 5.145 -7.065 1.00 88.12 84 PHE A CA 1
ATOM 699 C C . PHE A 1 84 ? 16.335 5.293 -6.695 1.00 88.12 84 PHE A C 1
ATOM 701 O O . PHE A 1 84 ? 16.009 5.940 -5.702 1.00 88.12 84 PHE A O 1
ATOM 708 N N . ILE A 1 85 ? 15.443 4.686 -7.482 1.00 89.31 85 ILE A N 1
ATOM 709 C CA . ILE A 1 85 ? 14.006 4.688 -7.187 1.00 89.31 85 ILE A CA 1
ATOM 710 C C . ILE A 1 85 ? 13.745 3.856 -5.933 1.00 89.31 85 ILE A C 1
ATOM 712 O O . ILE A 1 85 ? 13.125 4.351 -5.000 1.00 89.31 85 ILE A O 1
ATOM 716 N N . ILE A 1 86 ? 14.263 2.624 -5.878 1.00 92.56 86 ILE A N 1
ATOM 717 C CA . ILE A 1 86 ? 14.089 1.754 -4.707 1.00 92.56 86 ILE A CA 1
ATOM 718 C C . ILE A 1 86 ? 14.687 2.412 -3.464 1.00 92.56 86 ILE A C 1
ATOM 720 O O . ILE A 1 86 ? 14.027 2.486 -2.434 1.00 92.56 86 ILE A O 1
ATOM 724 N N . ASP A 1 87 ? 15.914 2.921 -3.567 1.00 92.50 87 ASP A N 1
ATOM 725 C CA . ASP A 1 87 ? 16.637 3.509 -2.445 1.00 92.50 87 ASP A CA 1
ATOM 726 C C . ASP A 1 87 ? 15.899 4.716 -1.859 1.00 92.50 87 ASP A C 1
ATOM 728 O O . ASP A 1 87 ? 15.662 4.764 -0.652 1.00 92.50 87 ASP A O 1
ATOM 732 N N . GLY A 1 88 ? 15.445 5.644 -2.708 1.00 92.19 88 GLY A N 1
ATOM 733 C CA . GLY A 1 88 ? 14.715 6.810 -2.223 1.00 92.19 88 GLY A CA 1
ATOM 734 C C . GLY A 1 88 ? 13.304 6.489 -1.727 1.00 92.19 88 GLY A C 1
ATOM 735 O O . GLY A 1 88 ? 12.872 7.078 -0.741 1.00 92.19 88 GLY A O 1
ATOM 736 N N . GLN A 1 89 ? 12.594 5.531 -2.331 1.00 93.94 89 GLN A N 1
ATOM 737 C CA . GLN A 1 89 ? 11.289 5.102 -1.814 1.00 93.94 89 GLN A CA 1
ATOM 738 C C . GLN A 1 89 ? 11.419 4.407 -0.446 1.00 93.94 89 GLN A C 1
ATOM 740 O O . GLN A 1 89 ? 10.586 4.617 0.438 1.00 93.94 89 GLN A O 1
ATOM 745 N N . LEU A 1 90 ? 12.483 3.624 -0.234 1.00 95.94 90 LEU A N 1
ATOM 746 C CA . LEU A 1 90 ? 12.807 3.063 1.081 1.00 95.94 90 LEU A CA 1
ATOM 747 C C . LEU A 1 90 ? 13.212 4.156 2.080 1.00 95.94 90 LEU A C 1
ATOM 749 O O . LEU A 1 90 ? 12.801 4.088 3.237 1.00 95.94 90 LEU A O 1
ATOM 753 N N . ASP A 1 91 ? 13.954 5.181 1.653 1.00 95.50 91 ASP A N 1
ATOM 754 C CA . ASP A 1 91 ? 14.259 6.336 2.506 1.00 95.50 91 ASP A CA 1
ATOM 755 C C . ASP A 1 91 ? 13.000 7.071 2.961 1.00 95.50 91 ASP A C 1
ATOM 757 O O . ASP A 1 91 ? 12.915 7.453 4.128 1.00 95.50 91 ASP A O 1
ATOM 761 N N . ASP A 1 92 ? 12.016 7.253 2.079 1.00 95.94 92 ASP A N 1
ATOM 762 C CA . ASP A 1 92 ? 10.747 7.891 2.436 1.00 95.94 92 ASP A CA 1
ATOM 763 C C . ASP A 1 92 ? 10.000 7.069 3.503 1.00 95.94 92 ASP A C 1
ATOM 765 O O . ASP A 1 92 ? 9.506 7.626 4.489 1.00 95.94 92 ASP A O 1
ATOM 769 N N . LEU A 1 93 ? 9.975 5.736 3.368 1.00 96.62 93 LEU A N 1
ATOM 770 C CA . LEU A 1 93 ? 9.409 4.839 4.382 1.00 96.62 93 LEU A CA 1
ATOM 771 C C . LEU A 1 93 ? 10.139 4.952 5.726 1.00 96.62 93 LEU A C 1
ATOM 773 O O . LEU A 1 93 ? 9.485 5.135 6.755 1.00 96.62 93 LEU A O 1
ATOM 777 N N . ILE A 1 94 ? 11.472 4.869 5.725 1.00 95.94 94 ILE A N 1
ATOM 778 C CA . ILE A 1 94 ? 12.293 4.928 6.943 1.00 95.94 94 ILE A CA 1
ATOM 779 C C . ILE A 1 94 ? 12.100 6.276 7.644 1.00 95.94 94 ILE A C 1
ATOM 781 O O . ILE A 1 94 ? 11.759 6.313 8.824 1.00 95.94 94 ILE A O 1
ATOM 785 N N . LYS A 1 95 ? 12.234 7.392 6.916 1.00 95.62 95 LYS A N 1
ATOM 786 C CA . LYS A 1 95 ? 12.100 8.750 7.472 1.00 95.62 95 LYS A CA 1
ATOM 787 C C . LYS A 1 95 ? 10.710 9.022 8.042 1.00 95.62 95 LYS A C 1
ATOM 789 O O . LYS A 1 95 ? 10.587 9.768 9.011 1.00 95.62 95 LYS A O 1
ATOM 794 N N . SER A 1 96 ? 9.669 8.410 7.475 1.00 95.56 96 SER A N 1
ATOM 795 C CA . SER A 1 96 ? 8.306 8.553 7.993 1.00 95.56 96 SER A CA 1
ATOM 796 C C . SER A 1 96 ? 8.091 7.854 9.345 1.00 95.56 96 SER A C 1
ATOM 798 O O . SER A 1 96 ? 7.155 8.197 10.070 1.00 95.56 96 SER A O 1
ATOM 800 N N . ASN A 1 97 ? 8.946 6.891 9.715 1.00 93.38 97 ASN A N 1
ATOM 801 C CA . ASN A 1 97 ? 8.753 5.960 10.836 1.00 93.38 97 ASN A CA 1
ATOM 802 C C . ASN A 1 97 ? 7.476 5.103 10.721 1.00 93.38 97 ASN A C 1
ATOM 804 O O . ASN A 1 97 ? 6.974 4.587 11.718 1.00 93.38 97 ASN A O 1
ATOM 808 N N . ILE A 1 98 ? 6.902 4.946 9.520 1.00 94.94 98 ILE A N 1
ATOM 809 C CA . ILE A 1 98 ? 5.736 4.066 9.328 1.00 94.94 98 ILE A CA 1
ATOM 810 C C . ILE A 1 98 ? 6.099 2.592 9.570 1.00 94.94 98 ILE A C 1
ATOM 812 O O . ILE A 1 98 ? 5.247 1.803 9.981 1.00 94.94 98 ILE A O 1
ATOM 816 N N . LEU A 1 99 ? 7.370 2.226 9.354 1.00 95.19 99 LEU A N 1
ATOM 817 C CA . LEU A 1 99 ? 7.852 0.852 9.481 1.00 95.19 99 LEU A CA 1
ATOM 818 C C . LEU A 1 99 ? 7.706 0.299 10.907 1.00 95.19 99 LEU A C 1
ATOM 820 O O . LEU A 1 99 ? 7.339 -0.867 11.065 1.00 95.19 99 LEU A O 1
ATOM 824 N N . ASP A 1 100 ? 7.870 1.142 11.930 1.00 89.56 100 ASP A N 1
ATOM 825 C CA . ASP A 1 100 ? 7.771 0.761 13.346 1.00 89.56 100 ASP A CA 1
ATOM 826 C C . ASP A 1 100 ? 6.427 0.090 13.668 1.00 89.56 100 ASP A C 1
ATOM 828 O O . ASP A 1 100 ? 6.363 -0.933 14.354 1.00 89.56 100 ASP A O 1
ATOM 832 N N . ILE A 1 101 ? 5.347 0.601 13.075 1.00 90.00 101 ILE A N 1
ATOM 833 C CA . ILE A 1 101 ? 3.974 0.143 13.315 1.00 90.00 101 ILE A CA 1
ATOM 834 C C . ILE A 1 101 ? 3.430 -0.758 12.204 1.00 90.00 101 ILE A C 1
ATOM 836 O O . ILE A 1 101 ? 2.218 -0.993 12.140 1.00 90.00 101 ILE A O 1
ATOM 840 N N . SER A 1 102 ? 4.291 -1.234 11.303 1.00 94.62 102 SER A N 1
ATOM 841 C CA . SER A 1 102 ? 3.862 -2.017 10.146 1.00 94.62 102 SER A CA 1
ATOM 842 C C . SER A 1 102 ? 4.508 -3.392 10.047 1.00 94.62 102 SER A C 1
ATOM 844 O O . SER A 1 102 ? 5.628 -3.592 10.523 1.00 94.62 102 SER A O 1
ATOM 846 N N . ASN A 1 103 ? 3.801 -4.330 9.421 1.00 96.31 103 ASN A N 1
ATOM 847 C CA . ASN A 1 103 ? 4.433 -5.478 8.780 1.00 96.31 103 ASN A CA 1
ATOM 848 C C . ASN A 1 103 ? 4.781 -5.075 7.347 1.00 96.31 103 ASN A C 1
ATOM 850 O O . ASN A 1 103 ? 3.910 -4.590 6.616 1.00 96.31 103 ASN A O 1
ATOM 854 N N . PHE A 1 104 ? 6.033 -5.277 6.939 1.00 98.25 104 PHE A N 1
ATOM 855 C CA . PHE A 1 104 ? 6.508 -4.828 5.635 1.00 98.25 104 PHE A CA 1
ATOM 856 C C . PHE A 1 104 ? 6.765 -5.999 4.683 1.00 98.25 104 PHE A C 1
ATOM 858 O O . PHE A 1 104 ? 7.579 -6.881 4.955 1.00 98.25 104 PHE A O 1
ATOM 865 N N . TYR A 1 105 ? 6.072 -6.001 3.546 1.00 98.69 105 TYR A N 1
ATOM 866 C CA . TYR A 1 105 ? 6.179 -7.012 2.501 1.00 98.69 105 TYR A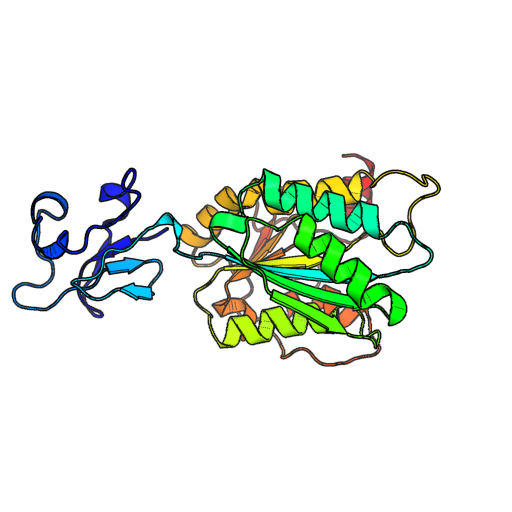 CA 1
ATOM 867 C C . TYR A 1 105 ? 6.655 -6.371 1.200 1.00 98.69 105 TYR A C 1
ATOM 869 O O . TYR A 1 105 ? 6.086 -5.387 0.729 1.00 98.69 105 TYR A O 1
ATOM 877 N N . ILE A 1 106 ? 7.675 -6.968 0.596 1.00 98.69 106 ILE A N 1
ATOM 878 C CA . ILE A 1 106 ? 8.297 -6.513 -0.641 1.00 98.69 106 ILE A CA 1
ATOM 879 C C . ILE A 1 106 ? 8.131 -7.614 -1.687 1.00 98.69 106 ILE A C 1
ATOM 881 O O . ILE A 1 106 ? 8.688 -8.706 -1.557 1.00 98.69 106 ILE A O 1
ATOM 885 N N . GLU A 1 107 ? 7.368 -7.318 -2.735 1.00 98.56 107 GLU A N 1
ATOM 886 C CA . GLU A 1 107 ? 7.170 -8.211 -3.876 1.00 98.56 107 GLU A CA 1
ATOM 887 C C . GLU A 1 107 ? 7.936 -7.669 -5.076 1.00 98.56 107 GLU A C 1
ATOM 889 O O . GLU A 1 107 ? 7.609 -6.612 -5.609 1.00 98.56 107 GLU A O 1
ATOM 894 N N . ILE A 1 108 ? 8.958 -8.397 -5.516 1.00 97.88 108 ILE A N 1
ATOM 895 C CA . ILE A 1 108 ? 9.845 -7.969 -6.594 1.00 97.88 108 ILE A CA 1
ATOM 896 C C . ILE A 1 108 ? 9.571 -8.798 -7.842 1.00 97.88 108 ILE A C 1
ATOM 898 O O . ILE A 1 108 ? 9.446 -10.022 -7.788 1.00 97.88 108 ILE A O 1
ATOM 902 N N . CYS A 1 109 ? 9.526 -8.130 -8.985 1.00 96.75 109 CYS A N 1
ATOM 903 C CA . CYS A 1 109 ? 9.532 -8.722 -10.307 1.00 96.75 109 CYS A CA 1
ATOM 904 C C . CYS A 1 109 ? 10.822 -8.315 -11.028 1.00 96.75 109 CYS A C 1
ATOM 906 O O . CYS A 1 109 ? 10.989 -7.155 -11.405 1.00 96.75 109 CYS A O 1
ATOM 908 N N . CYS A 1 110 ? 11.729 -9.268 -11.231 1.00 96.31 110 CYS A N 1
ATOM 909 C CA . CYS A 1 110 ? 13.011 -9.057 -11.896 1.00 96.31 110 CYS A CA 1
ATOM 910 C C . CYS A 1 110 ? 13.318 -10.232 -12.826 1.00 96.31 110 CYS A C 1
ATOM 912 O O . CYS A 1 110 ? 13.619 -11.331 -12.364 1.00 96.31 110 CYS A O 1
ATOM 914 N N . GLU A 1 111 ? 13.253 -9.995 -14.135 1.00 95.25 111 GLU A N 1
ATOM 915 C CA . GLU A 1 111 ? 13.487 -11.030 -15.154 1.00 95.25 111 GLU A CA 1
ATOM 916 C C . GLU A 1 111 ? 14.969 -11.449 -15.233 1.00 95.25 111 GLU A C 1
ATOM 918 O O . GLU A 1 111 ? 15.276 -12.578 -15.612 1.00 95.25 111 GLU A O 1
ATOM 923 N N . ASP A 1 112 ? 15.897 -10.581 -14.809 1.00 95.69 112 ASP A N 1
ATOM 924 C CA . ASP A 1 112 ? 17.325 -10.901 -14.730 1.00 95.69 112 ASP A CA 1
ATOM 925 C C . ASP A 1 112 ? 17.677 -11.572 -13.394 1.00 95.69 112 ASP A C 1
ATOM 927 O O . ASP A 1 112 ? 17.942 -10.923 -12.380 1.00 95.69 112 ASP A O 1
ATOM 931 N N . ILE A 1 113 ? 17.713 -12.905 -13.416 1.00 95.12 113 ILE A N 1
ATOM 932 C CA . ILE A 1 113 ? 18.005 -13.748 -12.249 1.00 95.12 113 ILE A CA 1
ATOM 933 C C . ILE A 1 113 ? 19.359 -13.401 -11.613 1.00 95.12 113 ILE A C 1
ATOM 935 O O . ILE A 1 113 ? 19.503 -13.481 -10.394 1.00 95.12 113 ILE A O 1
ATOM 939 N N . LYS A 1 114 ? 20.345 -12.950 -12.400 1.00 96.06 114 LYS A N 1
ATOM 940 C CA . LYS A 1 114 ? 21.684 -12.624 -11.881 1.00 96.06 114 LYS A CA 1
ATOM 941 C C . LYS A 1 114 ? 21.671 -11.424 -10.934 1.00 96.06 114 LYS A C 1
ATOM 943 O O . LYS A 1 114 ? 22.599 -11.261 -10.148 1.00 96.06 114 LYS A O 1
ATOM 948 N N . LEU A 1 115 ? 20.635 -10.585 -10.995 1.00 95.31 115 LEU A N 1
ATOM 949 C CA . LEU A 1 115 ? 20.489 -9.419 -10.124 1.00 95.31 115 LEU A CA 1
ATOM 950 C C . LEU A 1 115 ? 19.759 -9.721 -8.815 1.00 95.31 115 LEU A C 1
ATOM 952 O O . LEU A 1 115 ? 19.757 -8.865 -7.931 1.00 95.31 115 LEU A O 1
ATOM 956 N N . HIS A 1 116 ? 19.150 -10.901 -8.663 1.00 95.50 116 HIS A N 1
ATOM 957 C CA . HIS A 1 116 ? 18.289 -11.206 -7.515 1.00 95.50 116 HIS A CA 1
ATOM 958 C C . HIS A 1 116 ? 19.021 -11.036 -6.183 1.00 95.50 116 HIS A C 1
ATOM 960 O O . HIS A 1 116 ? 18.524 -10.332 -5.306 1.00 95.50 116 HIS A O 1
ATOM 966 N N . ASP A 1 117 ? 20.215 -11.613 -6.047 1.00 96.00 117 ASP A N 1
ATOM 967 C CA . ASP A 1 117 ? 20.981 -11.542 -4.799 1.00 96.00 117 ASP A CA 1
ATOM 968 C C . ASP A 1 117 ? 21.462 -10.122 -4.505 1.00 96.00 117 ASP A C 1
ATOM 970 O O . ASP A 1 117 ? 21.311 -9.641 -3.384 1.00 96.00 117 ASP A O 1
ATOM 974 N N . LYS A 1 118 ? 21.922 -9.400 -5.534 1.00 94.69 118 LYS A N 1
ATOM 975 C CA . LYS A 1 118 ? 22.327 -7.995 -5.409 1.00 94.69 118 LYS A CA 1
ATOM 976 C C . LYS A 1 118 ? 21.174 -7.111 -4.924 1.00 94.69 118 LYS A C 1
ATOM 978 O O . LYS A 1 118 ? 21.374 -6.239 -4.079 1.00 94.69 118 LYS A O 1
ATOM 983 N N . ILE A 1 119 ? 19.964 -7.322 -5.443 1.00 95.00 119 ILE A N 1
ATOM 984 C CA . ILE A 1 119 ? 18.773 -6.567 -5.029 1.00 95.00 119 ILE A CA 1
ATOM 985 C C . ILE A 1 119 ? 18.414 -6.896 -3.576 1.00 95.00 119 ILE A C 1
ATOM 987 O O . ILE A 1 119 ? 18.184 -5.979 -2.787 1.00 95.00 119 ILE A O 1
ATOM 991 N N . LYS A 1 120 ? 18.412 -8.184 -3.200 1.00 95.44 120 LYS A N 1
ATOM 992 C CA . LYS A 1 120 ? 18.158 -8.606 -1.812 1.00 95.44 120 LYS A CA 1
ATOM 993 C C . LYS A 1 120 ? 19.162 -7.995 -0.847 1.00 95.44 120 LYS A C 1
ATOM 995 O O . LYS A 1 120 ? 18.762 -7.489 0.194 1.00 95.44 120 LYS A O 1
ATOM 1000 N N . GLU A 1 121 ? 20.444 -8.027 -1.191 1.00 95.00 121 GLU A N 1
ATOM 1001 C CA . GLU A 1 121 ? 21.510 -7.447 -0.378 1.00 95.00 121 GLU A CA 1
ATOM 1002 C C . GLU A 1 121 ? 21.333 -5.934 -0.217 1.00 95.00 121 GLU A C 1
ATOM 1004 O O . GLU A 1 121 ? 21.407 -5.422 0.897 1.00 95.00 121 GLU A O 1
ATOM 1009 N N . THR A 1 122 ? 21.006 -5.230 -1.305 1.00 93.19 122 THR A N 1
ATOM 1010 C CA . THR A 1 122 ? 20.736 -3.783 -1.276 1.00 93.19 122 THR A CA 1
ATOM 1011 C C . THR A 1 122 ? 19.605 -3.448 -0.300 1.00 93.19 122 THR A C 1
ATOM 1013 O O . THR A 1 122 ? 19.773 -2.612 0.587 1.00 93.19 122 THR A O 1
ATOM 1016 N N . ILE A 1 123 ? 18.471 -4.146 -0.410 1.00 96.69 123 ILE A N 1
ATOM 1017 C CA . ILE A 1 123 ? 17.313 -3.952 0.473 1.00 96.69 123 ILE A CA 1
ATOM 1018 C C . ILE A 1 123 ? 17.663 -4.320 1.918 1.00 96.69 123 ILE A C 1
ATOM 1020 O O . ILE A 1 123 ? 17.327 -3.580 2.841 1.00 96.69 123 ILE A O 1
ATOM 1024 N N . LYS A 1 124 ? 18.388 -5.426 2.120 1.00 96.19 124 LYS A N 1
ATOM 1025 C CA .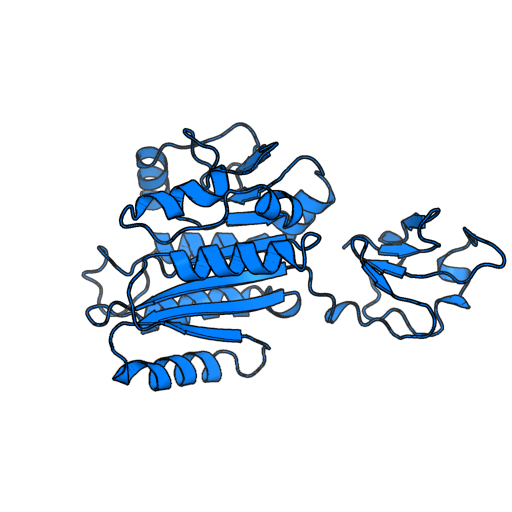 LYS A 1 124 ? 18.821 -5.877 3.444 1.00 96.19 124 LYS A CA 1
ATOM 1026 C C . LYS A 1 124 ? 19.686 -4.845 4.148 1.00 96.19 124 LYS A C 1
ATOM 1028 O O . LYS A 1 124 ? 19.452 -4.578 5.320 1.00 96.19 124 LYS A O 1
ATOM 1033 N N . ASN A 1 125 ? 20.646 -4.260 3.440 1.00 95.38 125 ASN A N 1
ATOM 1034 C CA . ASN A 1 125 ? 21.529 -3.239 3.994 1.00 95.38 125 ASN A CA 1
ATOM 1035 C C . ASN A 1 125 ? 20.766 -1.954 4.346 1.00 95.38 125 ASN A C 1
ATOM 1037 O O . ASN A 1 125 ? 21.080 -1.306 5.340 1.00 95.38 125 ASN A O 1
ATOM 1041 N N . LYS A 1 126 ? 19.736 -1.602 3.568 1.00 95.44 126 LYS A N 1
ATOM 1042 C CA . LYS A 1 126 ? 18.888 -0.433 3.838 1.00 95.44 126 LYS A CA 1
ATOM 1043 C C . LYS A 1 126 ? 17.958 -0.646 5.039 1.00 95.44 126 LYS A C 1
ATOM 1045 O O . LYS A 1 126 ? 17.718 0.280 5.806 1.00 95.44 126 LYS A O 1
ATOM 1050 N N . LEU A 1 127 ? 17.454 -1.867 5.215 1.00 96.56 127 LEU A N 1
ATOM 1051 C CA . LEU A 1 127 ? 16.443 -2.224 6.216 1.00 96.56 127 LEU A CA 1
ATOM 1052 C C . LEU A 1 127 ? 17.013 -3.009 7.409 1.00 96.56 127 LEU A C 1
ATOM 1054 O O . LEU A 1 127 ? 16.283 -3.767 8.037 1.00 96.56 127 LEU A O 1
ATOM 1058 N N . LEU A 1 128 ? 18.297 -2.838 7.747 1.00 93.50 128 LEU A N 1
ATOM 1059 C CA . LEU A 1 128 ? 18.979 -3.616 8.800 1.00 93.50 128 LEU A CA 1
ATOM 1060 C C . LEU A 1 128 ? 18.263 -3.617 10.162 1.00 93.50 128 LEU A C 1
ATOM 1062 O O . LEU A 1 128 ? 18.392 -4.581 10.910 1.00 93.50 128 LEU A O 1
ATOM 1066 N N . ASN A 1 129 ? 17.520 -2.553 10.472 1.00 91.88 129 ASN A N 1
ATOM 1067 C CA . ASN A 1 129 ? 16.840 -2.364 11.757 1.00 91.88 129 ASN A CA 1
ATOM 1068 C C . ASN A 1 129 ? 15.336 -2.677 11.711 1.00 91.88 129 ASN A C 1
ATOM 1070 O O . ASN A 1 129 ? 14.628 -2.371 12.668 1.00 91.88 129 ASN A O 1
ATOM 1074 N N . TYR A 1 130 ? 14.837 -3.234 10.606 1.00 93.06 130 TYR A N 1
ATOM 1075 C CA . TYR A 1 130 ? 13.411 -3.460 10.395 1.00 93.06 130 TYR A CA 1
ATOM 1076 C C . TYR A 1 130 ? 13.134 -4.907 10.007 1.00 93.06 130 TYR A C 1
ATOM 1078 O O . TYR A 1 130 ? 13.862 -5.505 9.216 1.00 93.06 130 TYR A O 1
ATOM 1086 N N . ASP A 1 131 ? 12.027 -5.444 10.512 1.00 91.62 131 ASP A N 1
ATOM 1087 C CA . ASP A 1 131 ? 11.497 -6.720 10.048 1.00 91.62 131 ASP A CA 1
ATOM 1088 C C . ASP A 1 131 ? 10.772 -6.527 8.712 1.00 91.62 131 ASP A C 1
ATOM 1090 O O . ASP A 1 131 ? 9.912 -5.653 8.566 1.00 91.62 131 ASP A O 1
ATOM 1094 N N . TYR A 1 132 ? 11.107 -7.358 7.728 1.00 97.12 132 TYR A N 1
ATOM 1095 C CA . TYR A 1 132 ? 10.455 -7.356 6.423 1.00 97.12 132 TYR A CA 1
ATOM 1096 C C . TYR A 1 132 ? 10.454 -8.749 5.791 1.00 97.12 132 TYR A C 1
ATOM 1098 O O . TYR A 1 132 ? 11.274 -9.617 6.098 1.00 97.12 132 TYR A O 1
ATOM 1106 N N . HIS A 1 133 ? 9.541 -8.944 4.847 1.00 98.00 133 HIS A N 1
ATOM 1107 C CA . HIS A 1 133 ? 9.467 -10.129 4.006 1.00 98.00 133 HIS A CA 1
ATOM 1108 C C . HIS A 1 133 ? 9.753 -9.750 2.563 1.00 98.00 133 HIS A C 1
ATOM 1110 O O . HIS A 1 133 ? 9.156 -8.815 2.038 1.00 98.00 133 HIS A O 1
ATOM 1116 N N . ILE A 1 134 ? 10.626 -10.505 1.905 1.00 98.00 134 ILE A N 1
ATOM 1117 C CA . ILE A 1 134 ? 10.974 -10.287 0.503 1.00 98.00 134 ILE A CA 1
ATOM 1118 C C . ILE A 1 134 ? 10.672 -11.534 -0.317 1.00 98.00 134 ILE A C 1
ATOM 1120 O O . ILE A 1 134 ? 11.063 -12.645 0.044 1.00 98.00 134 ILE A O 1
ATOM 1124 N N . ASN A 1 135 ? 9.999 -11.337 -1.443 1.00 98.06 135 ASN A N 1
ATOM 1125 C CA . ASN A 1 135 ? 9.801 -12.357 -2.458 1.00 98.06 135 ASN A CA 1
ATOM 1126 C C . ASN A 1 135 ? 10.230 -11.806 -3.819 1.00 98.06 135 ASN A C 1
ATOM 1128 O O . ASN A 1 135 ? 9.962 -10.648 -4.134 1.00 98.06 135 ASN A O 1
ATOM 1132 N N . ILE A 1 136 ? 10.908 -12.629 -4.621 1.00 97.81 136 ILE A N 1
ATOM 1133 C CA . ILE A 1 136 ? 11.369 -12.240 -5.956 1.00 97.81 136 ILE A CA 1
ATOM 1134 C C . ILE A 1 136 ? 10.834 -13.228 -6.980 1.00 97.81 136 ILE A C 1
ATOM 1136 O O . ILE A 1 136 ? 10.991 -14.438 -6.842 1.00 97.81 136 ILE A O 1
ATOM 1140 N N . ASN A 1 137 ? 10.233 -12.684 -8.031 1.00 97.69 137 ASN A N 1
ATOM 1141 C CA . ASN A 1 137 ? 9.650 -13.412 -9.141 1.00 97.69 137 ASN A CA 1
ATOM 1142 C C . ASN A 1 137 ? 10.417 -13.079 -10.425 1.00 97.69 137 ASN A C 1
ATOM 1144 O O . ASN A 1 137 ? 10.733 -11.918 -10.684 1.00 97.69 137 ASN A O 1
ATOM 1148 N N . SER A 1 138 ? 10.692 -14.096 -11.241 1.00 96.50 138 SER A N 1
ATOM 1149 C CA . SER A 1 138 ? 11.446 -13.965 -12.497 1.00 96.50 138 SER A CA 1
ATOM 1150 C C . SER A 1 138 ? 10.578 -13.800 -13.745 1.00 96.50 138 SER A C 1
ATOM 1152 O O . SER A 1 138 ? 11.107 -13.623 -14.836 1.00 96.50 138 SER A O 1
ATOM 1154 N N . ILE A 1 139 ? 9.253 -13.866 -13.606 1.00 96.00 139 ILE A N 1
ATOM 1155 C CA . ILE A 1 139 ? 8.310 -13.762 -14.723 1.00 96.00 139 ILE A CA 1
ATOM 1156 C C . ILE A 1 139 ? 7.529 -12.467 -14.567 1.00 96.00 139 ILE A C 1
ATOM 1158 O O . ILE A 1 139 ? 6.870 -12.274 -13.549 1.00 96.00 139 ILE A O 1
ATOM 1162 N N . ASN A 1 140 ? 7.553 -11.608 -15.584 1.00 93.94 140 ASN A N 1
ATOM 1163 C CA . ASN A 1 140 ? 6.780 -10.376 -15.562 1.00 93.94 140 ASN A CA 1
ATOM 1164 C C . ASN A 1 140 ? 5.277 -10.652 -15.672 1.00 93.94 140 ASN A C 1
ATOM 1166 O O . ASN A 1 140 ? 4.789 -11.155 -16.682 1.00 93.94 140 ASN A O 1
ATOM 1170 N N . LYS A 1 141 ? 4.546 -10.315 -14.608 1.00 96.00 141 LYS A N 1
ATOM 1171 C CA . LYS A 1 141 ? 3.077 -10.365 -14.541 1.00 96.00 141 LYS A CA 1
ATOM 1172 C C . LYS A 1 141 ? 2.499 -9.012 -14.135 1.00 96.00 141 LYS A C 1
ATOM 1174 O O . LYS A 1 141 ? 1.480 -8.953 -13.449 1.00 96.00 141 LYS A O 1
ATOM 1179 N N . TYR A 1 142 ? 3.181 -7.932 -14.523 1.00 94.50 142 TYR A N 1
ATOM 1180 C CA . TYR A 1 142 ? 2.877 -6.575 -14.078 1.00 94.50 142 TYR A CA 1
ATOM 1181 C C . TYR A 1 142 ? 2.756 -6.532 -12.545 1.00 94.50 142 TYR A C 1
ATOM 1183 O O . TYR A 1 142 ? 3.525 -7.183 -11.843 1.00 94.50 142 TYR A O 1
ATOM 1191 N N . GLU A 1 143 ? 1.769 -5.810 -12.021 1.00 96.69 143 GLU A N 1
ATOM 1192 C CA . GLU A 1 143 ? 1.530 -5.632 -10.587 1.00 96.69 143 GLU A CA 1
ATOM 1193 C C . GLU A 1 143 ? 0.839 -6.825 -9.900 1.00 96.69 143 GLU A C 1
ATOM 1195 O O . GLU A 1 143 ? 0.526 -6.752 -8.710 1.00 96.69 143 GLU A O 1
ATOM 1200 N N . TYR A 1 144 ? 0.624 -7.948 -10.603 1.00 98.00 144 TYR A N 1
ATOM 1201 C CA . TYR A 1 144 ? -0.064 -9.122 -10.056 1.00 98.00 144 TYR A CA 1
ATOM 1202 C C . TYR A 1 144 ? 0.483 -9.557 -8.698 1.00 98.00 144 TYR A C 1
ATOM 1204 O O . TYR A 1 144 ? -0.298 -9.812 -7.791 1.00 98.00 144 TYR A O 1
ATOM 1212 N N . TYR A 1 145 ? 1.805 -9.655 -8.543 1.00 98.38 145 TYR A N 1
ATOM 1213 C CA . TYR A 1 145 ? 2.408 -10.186 -7.318 1.00 98.38 145 TYR A CA 1
ATOM 1214 C C . TYR A 1 145 ? 2.112 -9.313 -6.098 1.00 98.38 145 TYR A C 1
ATOM 1216 O O . TYR A 1 145 ? 1.716 -9.833 -5.055 1.00 98.38 145 TYR A O 1
ATOM 1224 N N . GLY A 1 146 ? 2.219 -7.991 -6.250 1.00 98.38 146 GLY A N 1
ATOM 1225 C CA . GLY A 1 146 ? 1.886 -7.040 -5.194 1.00 98.38 146 GLY A CA 1
ATOM 1226 C C . GLY A 1 146 ? 0.397 -7.053 -4.847 1.00 98.38 146 GLY A C 1
ATOM 1227 O O . GLY A 1 146 ? 0.020 -7.213 -3.686 1.00 98.38 146 GLY A O 1
ATOM 1228 N N . ILE A 1 147 ? -0.462 -6.978 -5.864 1.00 98.44 147 ILE A N 1
ATOM 1229 C CA . ILE A 1 147 ? -1.920 -6.991 -5.689 1.00 98.44 147 ILE A CA 1
ATOM 1230 C C . ILE A 1 147 ? -2.426 -8.340 -5.145 1.00 98.44 147 ILE A C 1
ATOM 1232 O O . ILE A 1 147 ? -3.360 -8.405 -4.346 1.00 98.44 147 ILE A O 1
ATOM 1236 N N . LYS A 1 148 ? -1.787 -9.450 -5.514 1.00 98.62 148 LYS A N 1
ATOM 1237 C CA . LYS A 1 148 ? -2.091 -10.763 -4.945 1.00 98.62 148 LYS A CA 1
ATOM 1238 C C . LYS A 1 148 ? -1.669 -10.842 -3.484 1.00 98.62 148 LYS A C 1
ATOM 1240 O O . LYS A 1 148 ? -2.449 -11.313 -2.660 1.00 98.62 148 LYS A O 1
ATOM 1245 N N . LYS A 1 149 ? -0.483 -10.328 -3.141 1.00 98.81 149 LYS A N 1
ATOM 1246 C CA . LYS A 1 149 ? 0.002 -10.309 -1.758 1.00 98.81 149 LYS A CA 1
ATOM 1247 C C . LYS A 1 149 ? -0.936 -9.538 -0.837 1.00 98.81 149 LYS A C 1
ATOM 1249 O O . LYS A 1 149 ? -1.298 -10.068 0.209 1.00 98.81 149 LYS A O 1
ATOM 1254 N N . ILE A 1 150 ? -1.341 -8.325 -1.219 1.00 98.50 150 ILE A N 1
ATOM 1255 C CA . ILE A 1 150 ? -2.224 -7.507 -0.378 1.00 98.50 150 ILE A CA 1
ATOM 1256 C C . ILE A 1 150 ? -3.584 -8.193 -0.162 1.00 98.50 150 ILE A C 1
ATOM 1258 O O . ILE A 1 150 ? -4.087 -8.213 0.959 1.00 98.50 150 ILE A O 1
ATOM 1262 N N . TYR A 1 151 ? -4.139 -8.833 -1.197 1.00 98.75 151 TYR A N 1
ATOM 1263 C CA . TYR A 1 151 ? -5.381 -9.601 -1.089 1.00 98.75 151 TYR A CA 1
ATOM 1264 C C . TYR A 1 151 ? -5.241 -10.811 -0.157 1.00 98.75 151 TYR A C 1
ATOM 1266 O O . TYR A 1 151 ? -6.062 -11.007 0.738 1.00 98.75 151 TYR A O 1
ATOM 1274 N N . ASP A 1 152 ? -4.182 -11.604 -0.330 1.00 98.62 152 ASP A N 1
ATOM 1275 C CA . ASP A 1 152 ? -3.952 -12.811 0.468 1.00 98.62 152 ASP A CA 1
ATOM 1276 C C . ASP A 1 152 ? -3.676 -12.492 1.945 1.00 98.62 152 ASP A C 1
ATOM 1278 O O . ASP A 1 152 ? -4.062 -13.267 2.822 1.00 98.62 152 ASP A O 1
ATOM 1282 N N . LEU A 1 153 ? -3.023 -11.362 2.233 1.00 98.44 153 LEU A N 1
ATOM 1283 C CA . LEU A 1 153 ? -2.855 -10.869 3.600 1.00 98.44 153 LEU A CA 1
ATOM 1284 C C . LEU A 1 153 ? -4.193 -10.405 4.183 1.00 98.44 153 LEU A C 1
ATOM 1286 O O . LEU A 1 153 ? -4.542 -10.826 5.281 1.00 98.44 153 LEU A O 1
ATOM 1290 N N . ALA A 1 154 ? -4.988 -9.632 3.435 1.00 98.12 154 ALA A N 1
ATOM 1291 C CA . ALA A 1 154 ? -6.293 -9.154 3.895 1.00 98.12 154 ALA A CA 1
ATOM 1292 C C . ALA A 1 154 ? -7.275 -10.286 4.223 1.00 98.12 154 ALA A C 1
ATOM 1294 O O . ALA A 1 154 ? -8.071 -10.146 5.147 1.00 98.12 154 ALA A O 1
ATOM 1295 N N . LEU A 1 155 ? -7.202 -11.423 3.523 1.00 97.62 155 LEU A N 1
ATOM 1296 C CA . LEU A 1 155 ? -7.982 -12.617 3.871 1.00 97.62 155 LEU A CA 1
ATOM 1297 C C . LEU A 1 155 ? -7.609 -13.203 5.242 1.00 97.62 155 LEU A C 1
ATOM 1299 O O . LEU A 1 155 ? -8.462 -13.799 5.896 1.00 97.62 155 LEU A O 1
ATOM 1303 N N . LYS A 1 156 ? -6.347 -13.067 5.663 1.00 96.06 156 LYS A N 1
ATOM 1304 C CA . LYS A 1 156 ? -5.843 -13.577 6.948 1.00 96.06 156 LYS A CA 1
ATOM 1305 C C . LYS A 1 156 ? -6.023 -12.568 8.077 1.00 96.06 156 LYS A C 1
ATOM 1307 O O . LYS A 1 156 ? -6.359 -12.952 9.190 1.00 96.06 156 LYS A O 1
ATOM 1312 N N . GLU A 1 157 ? -5.797 -11.295 7.777 1.00 94.31 157 GLU A N 1
ATOM 1313 C CA . GLU A 1 157 ? -5.788 -10.189 8.732 1.00 94.31 157 GLU A CA 1
ATOM 1314 C C . GLU A 1 157 ? -6.709 -9.061 8.228 1.00 94.31 157 GLU A C 1
ATOM 1316 O O . GLU A 1 157 ? -6.234 -7.985 7.838 1.00 94.31 157 GLU A O 1
ATOM 1321 N N . PRO A 1 158 ? -8.036 -9.292 8.179 1.00 94.44 158 PRO A N 1
ATOM 1322 C CA . PRO A 1 158 ? -8.988 -8.326 7.627 1.00 94.44 158 PRO A CA 1
ATOM 1323 C C . PRO A 1 158 ? -9.115 -7.056 8.478 1.00 94.44 158 PRO A C 1
ATOM 1325 O O . PRO A 1 158 ? -9.497 -6.008 7.961 1.00 94.44 158 PRO A O 1
ATOM 1328 N N . ASP A 1 159 ? -8.773 -7.115 9.763 1.00 89.56 159 ASP A N 1
ATOM 1329 C CA . ASP A 1 159 ? -8.923 -5.986 10.688 1.00 89.56 159 ASP A CA 1
ATOM 1330 C C . ASP A 1 159 ? -7.810 -4.930 10.562 1.00 89.56 159 ASP A C 1
ATOM 1332 O O . ASP A 1 159 ? -7.924 -3.838 11.123 1.00 89.56 159 ASP A O 1
ATOM 1336 N N . LEU A 1 160 ? -6.747 -5.218 9.802 1.00 93.31 160 LEU A N 1
ATOM 1337 C CA . LEU A 1 160 ? -5.643 -4.285 9.579 1.00 93.31 160 LEU A CA 1
ATOM 1338 C C . LEU A 1 160 ? -5.928 -3.290 8.449 1.00 93.31 160 LEU A C 1
ATOM 1340 O O . LEU A 1 160 ? -6.754 -3.510 7.558 1.00 93.31 160 LEU A O 1
ATOM 1344 N N . ILE A 1 161 ? -5.197 -2.177 8.478 1.00 96.75 161 ILE A N 1
ATOM 1345 C CA . ILE A 1 161 ? -5.121 -1.238 7.360 1.00 96.75 161 ILE A CA 1
ATOM 1346 C C . ILE A 1 161 ? -3.984 -1.687 6.450 1.00 96.75 161 ILE A C 1
ATOM 1348 O O . ILE A 1 161 ? -2.950 -2.164 6.906 1.00 96.75 161 ILE A O 1
ATOM 1352 N N . TYR A 1 162 ? -4.164 -1.523 5.152 1.00 98.44 162 TYR A N 1
ATOM 1353 C CA . TYR A 1 162 ? -3.177 -1.892 4.159 1.00 98.44 162 TYR A CA 1
ATOM 1354 C C . TYR A 1 162 ? -2.719 -0.668 3.400 1.00 98.44 162 TYR A C 1
ATOM 1356 O O . TYR A 1 162 ? -3.552 0.142 3.003 1.00 98.44 162 TYR A O 1
ATOM 1364 N N . LEU A 1 163 ? -1.415 -0.569 3.174 1.00 98.62 163 LEU A N 1
ATOM 1365 C CA . LEU A 1 163 ? -0.802 0.388 2.265 1.00 98.62 163 LEU A CA 1
ATOM 1366 C C . LEU A 1 163 ? -0.249 -0.374 1.064 1.00 98.62 163 LEU A C 1
ATOM 1368 O O . LEU A 1 163 ? 0.573 -1.272 1.237 1.00 98.62 163 LEU A O 1
ATOM 1372 N N . TYR A 1 164 ? -0.674 0.002 -0.138 1.00 98.50 164 TYR A N 1
ATOM 1373 C CA . TYR A 1 164 ? -0.092 -0.481 -1.384 1.00 98.50 164 TYR A CA 1
ATOM 1374 C C . TYR A 1 164 ? 0.547 0.670 -2.142 1.00 98.50 164 TYR A C 1
ATOM 1376 O O . TYR A 1 164 ? -0.057 1.733 -2.304 1.00 98.50 164 TYR A O 1
ATOM 1384 N N . PHE A 1 165 ? 1.755 0.429 -2.632 1.00 97.00 165 PHE A N 1
ATOM 1385 C CA . PHE A 1 165 ? 2.394 1.275 -3.623 1.00 97.00 165 PHE A CA 1
ATOM 1386 C C . PHE A 1 165 ? 3.408 0.464 -4.422 1.00 97.00 165 PHE A C 1
ATOM 1388 O O . PHE A 1 165 ? 3.771 -0.660 -4.055 1.00 97.00 165 PHE A O 1
ATOM 1395 N N . HIS A 1 166 ? 3.871 1.033 -5.530 1.00 94.44 166 HIS A N 1
ATOM 1396 C CA . HIS A 1 166 ? 4.814 0.355 -6.401 1.00 94.44 166 HIS A CA 1
ATOM 1397 C C . HIS A 1 166 ? 5.949 1.265 -6.877 1.00 94.44 166 HIS A C 1
ATOM 1399 O O . HIS A 1 166 ? 5.896 2.488 -6.739 1.00 94.44 166 HIS A O 1
ATOM 1405 N N . SER A 1 167 ? 6.983 0.668 -7.472 1.00 90.81 167 SER A N 1
ATOM 1406 C CA . SER A 1 167 ? 8.132 1.371 -8.050 1.00 90.81 167 SER A CA 1
ATOM 1407 C C . SER A 1 167 ? 7.755 2.124 -9.339 1.00 90.81 167 SER A C 1
ATOM 1409 O O . SER A 1 167 ? 8.147 1.752 -10.451 1.00 90.81 167 SER A O 1
ATOM 1411 N N . LYS A 1 168 ? 6.922 3.162 -9.215 1.00 83.56 168 LYS A N 1
ATOM 1412 C CA . LYS A 1 168 ? 6.585 4.093 -10.300 1.00 83.56 168 LYS A CA 1
ATOM 1413 C C . LYS A 1 168 ? 7.862 4.783 -10.805 1.00 83.56 168 LYS A C 1
ATOM 1415 O O . LYS A 1 168 ? 8.833 4.912 -10.076 1.00 83.56 168 LYS A O 1
ATOM 1420 N N . GLY A 1 169 ? 7.878 5.188 -12.076 1.00 76.12 169 GLY A N 1
ATOM 1421 C CA . GLY A 1 169 ? 9.046 5.830 -12.703 1.00 76.12 169 GLY A CA 1
ATOM 1422 C C . GLY A 1 169 ? 9.981 4.893 -13.476 1.00 76.12 169 GLY A C 1
ATOM 1423 O O . GLY A 1 169 ? 10.953 5.353 -14.061 1.00 76.12 169 GLY A O 1
ATOM 1424 N N . M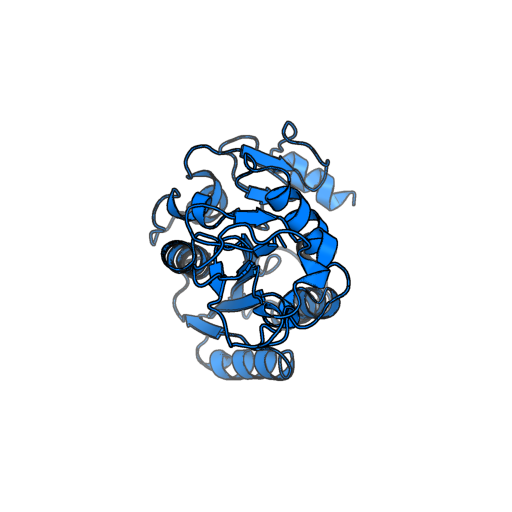ET A 1 170 ? 9.665 3.596 -13.562 1.00 77.25 170 MET A N 1
ATOM 1425 C CA . MET A 1 170 ? 10.506 2.590 -14.236 1.00 77.25 170 MET A CA 1
ATOM 1426 C C . MET A 1 170 ? 10.297 2.460 -15.763 1.00 77.25 170 MET A C 1
ATOM 1428 O O . MET A 1 170 ? 11.025 1.697 -16.403 1.00 77.25 170 MET A O 1
ATOM 1432 N N . THR A 1 171 ? 9.312 3.140 -16.371 1.00 66.12 171 THR A N 1
ATOM 1433 C CA . THR A 1 171 ? 8.991 2.997 -17.811 1.00 66.12 171 THR A CA 1
ATOM 1434 C C . THR A 1 171 ? 9.505 4.167 -18.659 1.00 66.12 171 THR A C 1
ATOM 1436 O O . THR A 1 171 ? 10.410 3.960 -19.465 1.00 66.12 171 THR A O 1
ATOM 1439 N N . ASP A 1 172 ? 9.013 5.393 -18.451 1.00 55.66 172 ASP A N 1
ATOM 1440 C CA . ASP A 1 172 ? 9.037 6.405 -19.531 1.00 55.66 172 ASP A CA 1
ATOM 1441 C C . ASP A 1 172 ? 9.576 7.782 -19.150 1.00 55.66 172 ASP A C 1
ATOM 1443 O O . ASP A 1 172 ? 9.584 8.688 -19.977 1.00 55.66 172 ASP A O 1
ATOM 1447 N N . PHE A 1 173 ? 10.075 7.953 -17.930 1.00 53.78 173 PHE A N 1
ATOM 1448 C CA . PHE A 1 173 ? 10.679 9.217 -17.543 1.00 53.78 173 PHE A CA 1
ATOM 1449 C C . PHE A 1 173 ? 12.195 9.055 -17.360 1.00 53.78 173 PHE A C 1
ATOM 1451 O O . PHE A 1 173 ? 12.665 7.991 -16.952 1.00 53.78 173 PHE A O 1
ATOM 1458 N N . TYR A 1 174 ? 12.928 10.127 -17.675 1.00 53.91 174 TYR A N 1
ATOM 1459 C CA . TYR A 1 174 ? 14.306 10.447 -17.263 1.00 53.91 174 TYR A CA 1
ATOM 1460 C C . TYR A 1 174 ? 15.391 10.352 -18.340 1.00 53.91 174 TYR A C 1
ATOM 1462 O O . TYR A 1 174 ? 16.024 9.318 -18.535 1.00 53.91 174 TYR A O 1
ATOM 1470 N N . ASP A 1 175 ? 15.666 11.528 -18.912 1.00 52.09 175 ASP A N 1
ATOM 1471 C CA . ASP A 1 175 ? 16.975 11.962 -19.420 1.00 52.09 175 ASP A CA 1
ATOM 1472 C C . ASP A 1 175 ? 17.960 12.315 -18.279 1.00 52.09 175 ASP A C 1
ATOM 1474 O O . ASP A 1 175 ? 19.142 12.547 -18.524 1.00 52.09 175 ASP A O 1
ATOM 1478 N N . ASN A 1 176 ? 17.510 12.337 -17.012 1.00 54.62 176 ASN A N 1
ATOM 1479 C CA . ASN A 1 176 ? 18.370 12.588 -15.851 1.00 54.62 176 ASN A CA 1
ATOM 1480 C C . ASN A 1 176 ? 18.843 11.275 -15.220 1.00 54.62 176 ASN A C 1
ATOM 1482 O O . ASN A 1 176 ? 18.089 10.562 -14.565 1.00 54.62 176 ASN A O 1
ATOM 1486 N N . ILE A 1 177 ? 20.124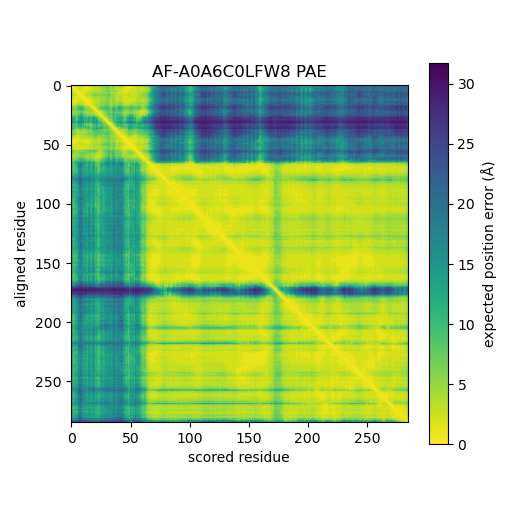 10.976 -15.416 1.00 59.44 177 ILE A N 1
ATOM 1487 C CA . ILE A 1 177 ? 20.739 9.674 -15.117 1.00 59.44 177 ILE A CA 1
ATOM 1488 C C . ILE A 1 177 ? 20.936 9.436 -13.602 1.00 59.44 177 ILE A C 1
ATOM 1490 O O . ILE A 1 177 ? 21.173 8.302 -13.199 1.00 59.44 177 ILE A O 1
ATOM 1494 N N . ASN A 1 178 ? 20.799 10.460 -12.748 1.00 66.69 178 ASN A N 1
ATOM 1495 C CA . ASN A 1 178 ? 21.278 10.403 -11.357 1.00 66.69 178 ASN A CA 1
ATOM 1496 C C . ASN A 1 178 ? 20.253 10.784 -10.272 1.00 66.69 178 ASN A C 1
ATOM 1498 O O . ASN A 1 178 ? 20.648 10.958 -9.121 1.00 66.69 178 ASN A O 1
ATOM 1502 N N . THR A 1 179 ? 18.965 10.953 -10.587 1.00 72.06 179 THR A N 1
ATOM 1503 C CA . THR A 1 179 ? 17.967 11.346 -9.574 1.00 72.06 179 THR A CA 1
ATOM 1504 C C . THR A 1 179 ? 16.624 10.654 -9.779 1.00 72.06 179 THR A C 1
ATOM 1506 O O . THR A 1 179 ? 16.249 10.312 -10.900 1.00 72.06 179 THR A O 1
ATOM 1509 N N . ARG A 1 180 ? 15.855 10.518 -8.690 1.00 81.62 180 ARG A N 1
ATOM 1510 C CA . ARG A 1 180 ? 14.395 10.354 -8.769 1.00 81.62 180 ARG A CA 1
ATOM 1511 C C . ARG A 1 180 ? 13.801 11.578 -9.451 1.00 81.62 180 ARG A C 1
ATOM 1513 O O . ARG A 1 180 ? 14.472 12.613 -9.545 1.00 81.62 180 ARG A O 1
ATOM 1520 N N . HIS A 1 181 ? 12.554 11.500 -9.904 1.00 81.19 181 HIS A N 1
ATOM 1521 C CA . HIS A 1 181 ? 11.880 12.733 -10.293 1.00 81.19 181 HIS A CA 1
ATOM 1522 C C . HIS A 1 181 ? 10.666 13.079 -9.496 1.00 81.19 181 HIS A C 1
ATOM 1524 O O . HIS A 1 181 ? 9.984 12.236 -8.928 1.00 81.19 181 HIS A O 1
ATOM 1530 N N . LYS A 1 182 ? 10.428 14.387 -9.515 1.00 83.00 182 LYS A N 1
ATOM 1531 C CA . LYS A 1 182 ? 9.572 15.122 -8.607 1.00 83.00 182 LYS A CA 1
ATOM 1532 C C . LYS A 1 182 ? 8.196 14.496 -8.439 1.00 83.00 182 LYS A C 1
ATOM 1534 O O . LYS A 1 182 ? 7.813 14.280 -7.304 1.00 83.00 182 LYS A O 1
ATOM 1539 N N . TYR A 1 183 ? 7.502 14.103 -9.516 1.00 84.19 183 TYR A N 1
ATOM 1540 C CA . TYR A 1 183 ? 6.194 13.443 -9.357 1.00 84.19 183 TYR A CA 1
ATOM 1541 C C . TYR A 1 183 ? 6.274 12.138 -8.543 1.00 84.19 183 TYR A C 1
ATOM 1543 O O . TYR A 1 183 ? 5.373 11.848 -7.767 1.00 84.19 183 TYR A O 1
ATOM 1551 N N . GLU A 1 184 ? 7.315 11.320 -8.723 1.00 86.69 184 GLU A N 1
ATOM 1552 C CA . GLU A 1 184 ? 7.443 10.029 -8.041 1.00 86.69 184 GLU A CA 1
ATOM 1553 C C . GLU A 1 184 ? 7.815 10.249 -6.576 1.00 86.69 184 GLU A C 1
ATOM 1555 O O . GLU A 1 184 ? 7.189 9.666 -5.691 1.00 86.69 184 GLU A O 1
ATOM 1560 N N . GLU A 1 185 ? 8.760 11.158 -6.329 1.00 88.56 185 GLU A N 1
ATOM 1561 C CA . GLU A 1 185 ? 9.122 11.610 -4.987 1.00 88.56 185 GLU A CA 1
ATOM 1562 C C . GLU A 1 185 ? 7.902 12.167 -4.250 1.00 88.56 185 GLU A C 1
ATOM 1564 O O . GLU A 1 185 ? 7.593 11.722 -3.149 1.00 88.56 185 GLU A O 1
ATOM 1569 N N . TYR A 1 186 ? 7.141 13.051 -4.897 1.00 89.38 186 TYR A N 1
ATOM 1570 C CA . TYR A 1 186 ? 5.905 13.612 -4.368 1.00 89.38 186 TYR A CA 1
ATOM 1571 C C . TYR A 1 186 ? 4.900 12.518 -4.000 1.00 89.38 186 TYR A C 1
ATOM 1573 O O . TYR A 1 186 ? 4.354 12.539 -2.895 1.00 89.38 186 TYR A O 1
ATOM 1581 N N . LEU A 1 187 ? 4.648 11.560 -4.898 1.00 89.44 187 LEU A N 1
ATOM 1582 C CA . LEU A 1 187 ? 3.685 10.483 -4.667 1.00 89.44 187 LEU A CA 1
ATOM 1583 C C . LEU A 1 187 ? 4.077 9.628 -3.469 1.00 89.44 187 LEU A C 1
ATOM 1585 O O . LEU A 1 187 ? 3.252 9.427 -2.574 1.00 89.44 187 LEU A O 1
ATOM 1589 N N . THR A 1 188 ? 5.319 9.143 -3.435 1.00 91.94 188 THR A N 1
ATOM 1590 C CA . THR A 1 188 ? 5.782 8.273 -2.353 1.00 91.94 188 THR A CA 1
ATOM 1591 C C . THR A 1 188 ? 5.815 9.040 -1.038 1.00 91.94 188 THR A C 1
ATOM 1593 O O . THR A 1 188 ? 5.148 8.628 -0.089 1.00 91.94 188 THR A O 1
ATOM 1596 N N . TYR A 1 189 ? 6.489 10.195 -1.003 1.00 91.62 189 TYR A N 1
ATOM 1597 C CA . TYR A 1 189 ? 6.633 11.032 0.187 1.00 91.62 189 TYR A CA 1
ATOM 1598 C C . TYR A 1 189 ? 5.278 11.369 0.811 1.00 91.62 189 TYR A C 1
ATOM 1600 O O . TYR A 1 189 ? 5.073 11.159 2.006 1.00 91.62 189 TYR A O 1
ATOM 1608 N N . ASN A 1 190 ? 4.326 11.864 0.017 1.00 90.69 190 ASN A N 1
ATOM 1609 C CA . ASN A 1 190 ? 3.035 12.287 0.551 1.00 90.69 190 ASN A CA 1
ATOM 1610 C C . ASN A 1 190 ? 2.136 11.110 0.936 1.00 90.69 190 ASN A C 1
ATOM 1612 O O . ASN A 1 190 ? 1.326 11.240 1.858 1.00 90.69 190 ASN A O 1
ATOM 1616 N N . THR A 1 191 ? 2.284 9.963 0.274 1.00 93.19 191 THR A N 1
ATOM 1617 C CA . THR A 1 191 ? 1.564 8.742 0.640 1.00 93.19 191 THR A CA 1
ATOM 1618 C C . THR A 1 191 ? 2.053 8.213 1.986 1.00 93.19 191 THR A C 1
ATOM 1620 O O . THR A 1 191 ? 1.231 7.903 2.849 1.00 93.19 191 THR A O 1
ATOM 1623 N N . VAL A 1 192 ? 3.369 8.143 2.211 1.00 95.06 192 VAL A N 1
ATOM 1624 C CA . VAL A 1 192 ? 3.930 7.542 3.432 1.00 95.06 192 VAL A CA 1
ATOM 1625 C C . VAL A 1 192 ? 3.940 8.512 4.612 1.00 95.06 192 VAL A C 1
ATOM 1627 O O . VAL A 1 192 ? 3.505 8.138 5.694 1.00 95.06 192 VAL A O 1
ATOM 1630 N N . ASN A 1 193 ? 4.320 9.783 4.436 1.00 92.31 193 ASN A N 1
ATOM 1631 C CA . ASN A 1 193 ? 4.438 10.719 5.566 1.00 92.31 193 ASN A CA 1
ATOM 1632 C C . ASN A 1 193 ? 3.095 11.124 6.184 1.00 92.31 193 ASN A C 1
ATOM 1634 O O . ASN A 1 193 ? 3.043 11.510 7.352 1.00 92.31 193 ASN A O 1
ATOM 1638 N N . ASN A 1 194 ? 1.993 10.981 5.447 1.00 87.50 194 ASN A N 1
ATOM 1639 C CA . ASN A 1 194 ? 0.653 11.277 5.955 1.00 87.50 194 ASN A CA 1
ATOM 1640 C C . ASN A 1 194 ? -0.034 10.084 6.641 1.00 87.50 194 ASN A C 1
ATOM 1642 O O . ASN A 1 194 ? -1.216 10.186 6.983 1.00 87.50 194 ASN A O 1
ATOM 1646 N N . TYR A 1 195 ? 0.664 8.966 6.886 1.00 94.44 195 TYR A N 1
ATOM 1647 C CA . TYR A 1 195 ? 0.029 7.744 7.395 1.00 94.44 195 TYR A CA 1
ATOM 1648 C C . TYR A 1 195 ? -0.747 7.959 8.702 1.00 94.44 195 TYR A C 1
ATOM 1650 O O . TYR A 1 195 ? -1.821 7.392 8.874 1.00 94.44 195 TYR A O 1
ATOM 1658 N N . LYS A 1 196 ? -0.263 8.812 9.618 1.00 90.06 196 LYS A N 1
ATOM 1659 C CA . LYS A 1 196 ? -0.950 9.087 10.896 1.00 90.06 196 LYS A CA 1
ATOM 1660 C C . LYS A 1 196 ? -2.331 9.706 10.674 1.00 90.06 196 LYS A C 1
ATOM 1662 O O . LYS A 1 196 ? -3.298 9.314 11.327 1.00 90.06 196 LYS A O 1
ATOM 1667 N N . ASN A 1 197 ? -2.438 10.624 9.714 1.00 89.56 197 ASN A N 1
ATOM 1668 C CA . ASN A 1 197 ? -3.710 11.237 9.335 1.00 89.56 197 ASN A CA 1
ATOM 1669 C C . ASN A 1 197 ? -4.642 10.206 8.695 1.00 89.56 197 ASN A C 1
ATOM 1671 O O . ASN A 1 197 ? -5.829 10.183 9.005 1.00 89.56 197 ASN A O 1
ATOM 1675 N N . VAL A 1 198 ? -4.100 9.305 7.873 1.00 93.62 198 VAL A N 1
ATOM 1676 C CA . VAL A 1 198 ? -4.863 8.201 7.273 1.00 93.62 198 VAL A CA 1
ATOM 1677 C C . VAL A 1 198 ? -5.377 7.218 8.331 1.00 93.62 198 VAL A C 1
ATOM 1679 O O . VAL A 1 198 ? -6.543 6.826 8.297 1.00 93.62 198 VAL A O 1
ATOM 1682 N N . LEU A 1 199 ? -4.551 6.849 9.312 1.00 89.50 199 LEU A N 1
ATOM 1683 C CA . LEU A 1 199 ? -4.974 6.000 10.429 1.00 89.50 199 LEU A CA 1
ATOM 1684 C C . LEU A 1 199 ? -6.113 6.654 11.216 1.00 89.50 199 LEU A C 1
ATOM 1686 O O . LEU A 1 199 ? -7.119 6.009 11.510 1.00 89.50 199 LEU A O 1
ATOM 1690 N N . ASN A 1 200 ? -5.986 7.945 11.531 1.00 85.00 200 ASN A N 1
ATOM 1691 C CA . ASN A 1 200 ? -7.045 8.702 12.195 1.00 85.00 200 ASN A CA 1
ATOM 1692 C C . ASN A 1 200 ? -8.321 8.739 11.348 1.00 85.00 200 ASN A C 1
ATOM 1694 O O . ASN A 1 200 ? -9.403 8.473 11.868 1.00 85.00 200 ASN A O 1
ATOM 1698 N N . LEU A 1 201 ? -8.199 8.991 10.044 1.00 88.38 201 LEU A N 1
ATOM 1699 C CA . LEU A 1 201 ? -9.320 8.996 9.110 1.00 88.38 201 LEU A CA 1
ATOM 1700 C C . LEU A 1 201 ? -10.121 7.691 9.194 1.00 88.38 201 LEU A C 1
ATOM 1702 O O . LEU A 1 201 ? -11.337 7.746 9.367 1.00 88.38 201 LEU A O 1
ATOM 1706 N N . PHE A 1 202 ? -9.458 6.533 9.133 1.00 90.12 202 PHE A N 1
ATOM 1707 C CA . PHE A 1 202 ? -10.135 5.237 9.224 1.00 90.12 202 PHE A CA 1
ATOM 1708 C C . PHE A 1 202 ? -10.707 4.933 10.611 1.00 90.12 202 PHE A C 1
ATOM 1710 O O . PHE A 1 202 ? -11.774 4.321 10.687 1.00 90.12 202 PHE A O 1
ATOM 1717 N N . ASN A 1 203 ? -10.032 5.364 11.682 1.00 80.62 203 ASN A N 1
ATOM 1718 C CA . ASN A 1 203 ? -10.491 5.160 13.059 1.00 80.62 203 ASN A CA 1
ATOM 1719 C C . ASN A 1 203 ? -11.766 5.957 13.368 1.00 80.62 203 ASN A C 1
ATOM 1721 O O . ASN A 1 203 ? -12.657 5.445 14.040 1.00 80.62 203 ASN A O 1
ATOM 1725 N N . TYR A 1 204 ? -11.868 7.191 12.868 1.00 80.94 204 TYR A N 1
ATOM 1726 C CA . TYR A 1 204 ? -13.007 8.074 13.143 1.00 80.94 204 TYR A CA 1
ATOM 1727 C C . TYR A 1 204 ? -14.120 7.992 12.095 1.00 80.94 204 TYR A C 1
ATOM 1729 O O . TYR A 1 204 ? -15.240 8.418 12.364 1.00 80.94 204 TYR A O 1
ATOM 1737 N N . ASN A 1 205 ? -13.849 7.423 10.916 1.00 82.38 205 ASN A N 1
ATOM 1738 C CA . ASN A 1 205 ? -14.837 7.272 9.850 1.00 82.38 205 ASN A CA 1
ATOM 1739 C C . ASN A 1 205 ? -14.967 5.801 9.454 1.00 82.38 205 ASN A C 1
ATOM 1741 O O . ASN A 1 205 ? -14.255 5.276 8.589 1.00 82.38 205 ASN A O 1
ATOM 1745 N N . THR A 1 206 ? -15.937 5.126 10.067 1.00 83.12 206 THR A N 1
ATOM 1746 C CA . THR A 1 206 ? -16.216 3.706 9.815 1.00 83.12 206 THR A CA 1
ATOM 1747 C C . THR A 1 206 ? -16.615 3.439 8.363 1.00 83.12 206 THR A C 1
ATOM 1749 O O . THR A 1 206 ? -16.244 2.396 7.830 1.00 83.12 206 THR A O 1
ATOM 1752 N N . ASN A 1 207 ? -17.253 4.407 7.699 1.00 91.25 207 ASN A N 1
ATOM 1753 C CA . ASN A 1 207 ? -17.723 4.276 6.320 1.00 91.25 207 ASN A CA 1
ATOM 1754 C C . ASN A 1 207 ? -16.605 4.315 5.272 1.00 91.25 207 ASN A C 1
ATOM 1756 O O . ASN A 1 207 ? -16.780 3.738 4.207 1.00 91.25 207 ASN A O 1
ATOM 1760 N N . ILE A 1 208 ? -15.472 4.979 5.532 1.00 95.69 208 ILE A N 1
ATOM 1761 C CA . ILE A 1 208 ? -14.394 5.091 4.536 1.00 95.69 208 ILE A CA 1
ATOM 1762 C C . ILE A 1 208 ? -13.730 3.727 4.376 1.00 95.69 208 ILE A C 1
ATOM 1764 O O . ILE A 1 208 ? -13.263 3.139 5.351 1.00 95.69 208 ILE A O 1
ATOM 1768 N N . THR A 1 209 ? -13.686 3.234 3.143 1.00 96.81 209 THR A N 1
ATOM 1769 C CA . THR A 1 209 ? -13.157 1.904 2.813 1.00 96.81 209 THR A CA 1
ATOM 1770 C C . THR A 1 209 ? -11.706 1.949 2.364 1.00 96.81 209 THR A C 1
ATOM 1772 O O . THR A 1 209 ? -10.908 1.099 2.760 1.00 96.81 209 THR A O 1
ATOM 1775 N N . HIS A 1 210 ? -11.354 2.966 1.581 1.00 97.44 210 HIS A N 1
ATOM 1776 C CA . HIS A 1 210 ? -10.005 3.200 1.098 1.00 97.44 210 HIS A CA 1
ATOM 1777 C C . HIS A 1 210 ? -9.796 4.676 0.746 1.00 97.44 210 HIS A C 1
ATOM 1779 O O . HIS A 1 210 ? -10.740 5.469 0.707 1.00 97.44 210 HIS A O 1
ATOM 1785 N N . THR A 1 211 ? -8.541 5.064 0.560 1.00 97.44 211 THR A N 1
ATOM 1786 C CA . THR A 1 211 ? -8.142 6.454 0.361 1.00 97.44 211 THR A CA 1
ATOM 1787 C C . THR A 1 211 ? -6.835 6.547 -0.416 1.00 97.44 211 THR A C 1
ATOM 1789 O O . THR A 1 211 ? -6.014 5.629 -0.396 1.00 97.44 211 THR A O 1
ATOM 1792 N N . GLY A 1 212 ? -6.637 7.673 -1.087 1.00 96.69 212 GLY A N 1
ATOM 1793 C CA . GLY A 1 212 ? -5.422 7.993 -1.823 1.00 96.69 212 GLY A CA 1
ATOM 1794 C C . GLY A 1 212 ? -5.462 9.424 -2.345 1.00 96.69 212 GLY A C 1
ATOM 1795 O O . GLY A 1 212 ? -6.465 10.122 -2.191 1.00 96.69 212 GLY A O 1
ATOM 1796 N N . PHE A 1 213 ? -4.371 9.886 -2.953 1.00 95.00 213 PHE A N 1
ATOM 1797 C CA . PHE A 1 213 ? -4.281 11.270 -3.441 1.00 95.00 213 PHE A CA 1
ATOM 1798 C C . PHE A 1 213 ? -5.219 11.537 -4.612 1.00 95.00 213 PHE A C 1
ATOM 1800 O O . PHE A 1 213 ? -5.862 12.584 -4.671 1.00 95.00 213 PHE A O 1
ATOM 1807 N N . PHE A 1 214 ? -5.349 10.561 -5.507 1.00 95.88 214 PHE A N 1
ATOM 1808 C CA . PHE A 1 214 ? -6.053 10.751 -6.764 1.00 95.88 214 PHE A CA 1
ATOM 1809 C C . PHE A 1 214 ? -7.131 9.686 -6.990 1.00 95.88 214 PHE A C 1
ATOM 1811 O O . PHE A 1 214 ? -6.961 8.814 -7.844 1.00 95.88 214 PHE A O 1
ATOM 1818 N N . PRO A 1 215 ? -8.257 9.724 -6.251 1.00 97.06 215 PRO A N 1
ATOM 1819 C CA . PRO A 1 215 ? -9.394 8.861 -6.544 1.00 97.06 215 PRO A CA 1
ATOM 1820 C C . PRO A 1 215 ? -9.900 9.059 -7.973 1.00 97.06 215 PRO A C 1
ATOM 1822 O O . PRO A 1 215 ? -10.039 10.188 -8.444 1.00 97.06 215 PRO A O 1
ATOM 1825 N N . SER A 1 216 ? -10.204 7.961 -8.650 1.00 96.56 216 SER A N 1
ATOM 1826 C CA . SER A 1 216 ? -10.677 7.933 -10.029 1.00 96.56 216 SER A CA 1
ATOM 1827 C C . SER A 1 216 ? -12.160 8.267 -10.134 1.00 96.56 216 SER A C 1
ATOM 1829 O O . SER A 1 216 ? -12.972 7.814 -9.325 1.00 96.56 216 SER A O 1
ATOM 1831 N N . ASN A 1 217 ? -12.534 9.027 -11.165 1.00 94.50 217 ASN A N 1
ATOM 1832 C CA . ASN A 1 217 ? -13.929 9.330 -11.490 1.00 94.50 217 ASN A CA 1
ATOM 1833 C C . ASN A 1 217 ? -14.658 8.199 -12.243 1.00 94.50 217 ASN A C 1
ATOM 1835 O O . ASN A 1 217 ? -15.849 8.346 -12.502 1.00 94.50 217 ASN A O 1
ATOM 1839 N N . TYR A 1 218 ? -13.984 7.084 -12.554 1.00 89.38 218 TYR A N 1
ATOM 1840 C CA . TYR A 1 218 ? -14.576 5.952 -13.278 1.00 89.38 218 TYR A CA 1
ATOM 1841 C C . TYR A 1 218 ? -15.078 4.844 -12.343 1.00 89.38 218 TYR A C 1
ATOM 1843 O O . TYR A 1 218 ? -16.278 4.619 -12.231 1.00 89.38 218 TYR A O 1
ATOM 1851 N N . GLU A 1 219 ? -14.166 4.151 -11.656 1.00 87.19 219 GLU A N 1
ATOM 1852 C CA . GLU A 1 219 ? -14.480 2.918 -10.911 1.00 87.19 219 GLU A CA 1
ATOM 1853 C C . GLU A 1 219 ? -13.958 2.962 -9.470 1.00 87.19 219 GLU A C 1
ATOM 1855 O O . GLU A 1 219 ? -13.584 1.944 -8.905 1.00 87.19 219 GLU A O 1
ATOM 1860 N N . ASN A 1 220 ? -13.911 4.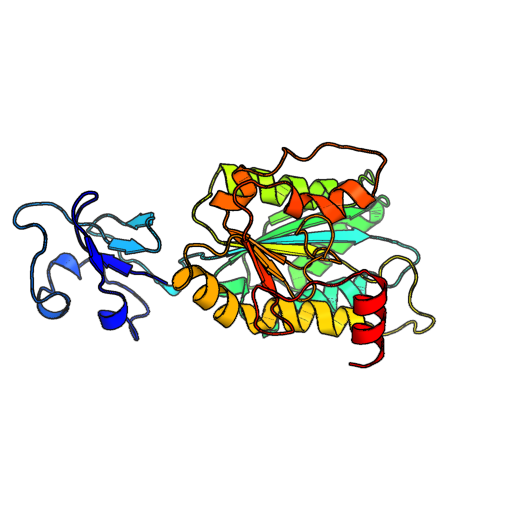151 -8.863 1.00 90.38 220 ASN A N 1
ATOM 1861 C CA . ASN A 1 220 ? -13.504 4.374 -7.470 1.00 90.38 220 ASN A CA 1
ATOM 1862 C C . ASN A 1 220 ? -12.079 3.926 -7.090 1.00 90.38 220 ASN A C 1
ATOM 1864 O O . ASN A 1 220 ? -11.683 4.146 -5.959 1.00 90.38 220 ASN A O 1
ATOM 1868 N N . PHE A 1 221 ? -11.283 3.352 -7.988 1.00 95.50 221 PHE A N 1
ATOM 1869 C CA . PHE A 1 221 ? -9.879 3.044 -7.713 1.00 95.50 221 PHE A CA 1
ATOM 1870 C C . PHE A 1 221 ? -9.048 4.319 -7.495 1.00 95.50 221 PHE A C 1
ATOM 1872 O O . PHE A 1 221 ? -9.491 5.429 -7.797 1.00 95.50 221 PHE A O 1
ATOM 1879 N N . ILE A 1 222 ? -7.823 4.173 -6.996 1.00 96.69 222 ILE A N 1
ATOM 1880 C CA . ILE A 1 222 ? -6.877 5.284 -6.866 1.00 96.69 222 ILE A CA 1
ATOM 1881 C C . ILE A 1 222 ? -5.895 5.246 -8.035 1.00 96.69 222 ILE A C 1
ATOM 1883 O O . ILE A 1 222 ? -5.212 4.242 -8.236 1.00 96.69 222 ILE A O 1
ATOM 1887 N N . TRP A 1 223 ? -5.797 6.342 -8.789 1.00 95.25 223 TRP A N 1
ATOM 1888 C CA . TRP A 1 223 ? -4.824 6.456 -9.872 1.00 95.25 223 TRP A CA 1
ATOM 1889 C C . TRP A 1 223 ? -3.404 6.199 -9.378 1.00 95.25 223 TRP A C 1
ATOM 1891 O O . TRP A 1 223 ? -3.036 6.583 -8.266 1.00 95.25 223 TRP A O 1
ATOM 1901 N N . LEU A 1 224 ? -2.592 5.598 -10.252 1.00 93.00 224 LEU A N 1
ATOM 1902 C CA . LEU A 1 224 ? -1.181 5.290 -10.007 1.00 93.00 224 LEU A CA 1
ATOM 1903 C C . LEU A 1 224 ? -0.939 4.214 -8.942 1.00 93.00 224 LEU A C 1
ATOM 1905 O O . LEU A 1 224 ? 0.218 3.903 -8.698 1.00 93.00 224 LEU A O 1
ATOM 1909 N N . ASN A 1 225 ? -1.987 3.628 -8.350 1.00 94.75 225 ASN A N 1
ATOM 1910 C CA . ASN A 1 225 ? -1.889 2.561 -7.355 1.00 94.75 225 ASN A CA 1
ATOM 1911 C C . ASN A 1 225 ? -1.089 2.920 -6.084 1.00 94.75 225 ASN A C 1
ATOM 1913 O O . ASN A 1 225 ? -0.393 2.081 -5.522 1.00 94.75 225 ASN A O 1
ATOM 1917 N N . PHE A 1 226 ? -1.217 4.154 -5.591 1.00 96.25 226 PHE A N 1
ATOM 1918 C CA . PHE A 1 226 ? -0.720 4.556 -4.266 1.00 96.25 226 PHE A CA 1
ATOM 1919 C C . PHE A 1 226 ? -1.922 4.755 -3.346 1.00 96.25 226 PHE A C 1
ATOM 1921 O O . PHE A 1 226 ? -2.562 5.808 -3.379 1.00 96.25 226 PHE A O 1
ATOM 1928 N N . PHE A 1 227 ? -2.279 3.735 -2.566 1.00 97.44 227 PHE A N 1
ATOM 1929 C CA . PHE A 1 227 ? -3.511 3.763 -1.779 1.00 97.44 227 PHE A CA 1
ATOM 1930 C C . PHE A 1 227 ? -3.383 3.097 -0.417 1.00 97.44 227 PHE A C 1
ATOM 1932 O O . PHE A 1 227 ? -2.592 2.177 -0.210 1.00 97.44 227 PHE A O 1
ATOM 1939 N N . TYR A 1 228 ? -4.255 3.531 0.490 1.00 98.44 228 TYR A N 1
ATOM 1940 C CA . TYR A 1 228 ? -4.559 2.812 1.715 1.00 98.44 228 TYR A CA 1
ATOM 1941 C C . TYR A 1 228 ? -5.961 2.222 1.655 1.00 98.44 228 TYR A C 1
ATOM 1943 O O . TYR A 1 228 ? -6.877 2.875 1.160 1.00 98.44 228 TYR A O 1
ATOM 1951 N N . ALA A 1 229 ? -6.168 1.038 2.218 1.00 98.06 229 ALA A N 1
ATOM 1952 C CA . ALA A 1 229 ? -7.474 0.391 2.279 1.00 98.06 229 ALA A CA 1
ATOM 1953 C C . ALA A 1 229 ? -7.648 -0.428 3.562 1.00 98.06 229 ALA A C 1
ATOM 1955 O O . ALA A 1 229 ? -6.686 -0.973 4.096 1.00 98.06 229 ALA A O 1
ATOM 1956 N N . LYS A 1 230 ? -8.884 -0.547 4.054 1.00 97.38 230 LYS A N 1
ATOM 1957 C CA . LYS A 1 230 ? -9.214 -1.487 5.136 1.00 97.38 230 LYS A CA 1
ATOM 1958 C C . LYS A 1 230 ? -9.127 -2.923 4.617 1.00 97.38 230 LYS A C 1
ATOM 1960 O O . LYS A 1 230 ? -9.642 -3.206 3.535 1.00 97.38 230 LYS A O 1
ATOM 1965 N N . GLY A 1 231 ? -8.565 -3.847 5.395 1.00 97.44 231 GLY A N 1
ATOM 1966 C CA . GLY A 1 231 ? -8.543 -5.270 5.040 1.00 97.44 231 GLY A CA 1
ATOM 1967 C C . GLY A 1 231 ? -9.949 -5.821 4.795 1.00 97.44 231 GLY A C 1
ATOM 1968 O O . GLY A 1 231 ? -10.196 -6.457 3.774 1.00 97.44 231 GLY A O 1
ATOM 1969 N N . THR A 1 232 ? -10.908 -5.449 5.647 1.00 96.50 232 THR A N 1
ATOM 1970 C CA . THR A 1 232 ? -12.341 -5.766 5.506 1.00 96.50 232 THR A CA 1
ATOM 1971 C C . THR A 1 232 ? -12.957 -5.279 4.195 1.00 96.50 232 THR A C 1
ATOM 1973 O O . THR A 1 232 ? -13.917 -5.877 3.719 1.00 96.50 232 THR A O 1
ATOM 1976 N N . TYR A 1 233 ? -12.414 -4.226 3.579 1.00 97.88 233 TYR A N 1
ATOM 1977 C CA . TYR A 1 233 ? -12.801 -3.822 2.230 1.00 97.88 233 TYR A CA 1
ATOM 1978 C C . TYR A 1 233 ? -12.098 -4.678 1.172 1.00 97.88 233 TYR A C 1
ATOM 1980 O O . TYR A 1 233 ? -12.760 -5.194 0.272 1.00 97.88 233 TYR A O 1
ATOM 1988 N N . ILE A 1 234 ? -10.785 -4.884 1.303 1.00 98.38 234 ILE A N 1
ATOM 1989 C CA . ILE A 1 234 ? -9.981 -5.660 0.346 1.00 98.38 234 ILE A CA 1
ATOM 1990 C C . ILE A 1 234 ? -10.523 -7.079 0.158 1.00 98.38 234 ILE A C 1
ATOM 1992 O O . ILE A 1 234 ? -10.581 -7.557 -0.973 1.00 98.38 234 ILE A O 1
ATOM 1996 N N . VAL A 1 235 ? -10.982 -7.744 1.222 1.00 98.12 235 VAL A N 1
ATOM 1997 C CA . VAL A 1 235 ? -11.573 -9.093 1.117 1.00 98.12 235 VAL A CA 1
ATOM 1998 C C . VAL A 1 235 ? -12.824 -9.140 0.234 1.00 98.12 235 VAL A C 1
ATOM 2000 O O . VAL A 1 235 ? -13.197 -10.206 -0.253 1.00 98.12 235 VAL A O 1
ATOM 2003 N N . THR A 1 236 ? -13.473 -7.995 -0.001 1.00 98.06 236 THR A N 1
ATOM 2004 C CA . THR A 1 236 ? -14.630 -7.883 -0.900 1.00 98.06 236 THR A CA 1
ATOM 2005 C C . THR A 1 236 ? -14.248 -7.608 -2.354 1.00 98.06 236 THR A C 1
ATOM 2007 O O . THR A 1 236 ? -15.103 -7.756 -3.231 1.00 98.06 236 THR A O 1
ATOM 2010 N N . CYS A 1 237 ? -12.999 -7.211 -2.620 1.00 98.00 237 CYS A N 1
ATOM 2011 C CA . CYS A 1 237 ? -12.476 -7.053 -3.973 1.00 98.00 237 CYS A CA 1
ATOM 2012 C C . CYS A 1 237 ? -12.424 -8.405 -4.692 1.00 98.00 237 CYS A C 1
ATOM 2014 O O . CYS A 1 237 ? -12.387 -9.476 -4.079 1.00 98.00 237 CYS A O 1
ATOM 2016 N N . LYS A 1 238 ? -12.392 -8.364 -6.026 1.00 97.44 238 LYS A N 1
ATOM 2017 C CA . LYS A 1 238 ? -12.215 -9.581 -6.828 1.00 97.44 238 LYS A CA 1
ATOM 2018 C C . LYS A 1 238 ? -10.860 -10.214 -6.504 1.00 97.44 238 LYS A C 1
ATOM 2020 O O . LYS A 1 238 ? -9.857 -9.507 -6.450 1.00 97.44 238 LYS A O 1
ATOM 2025 N N . ASN A 1 239 ? -10.812 -11.539 -6.356 1.00 98.06 239 ASN A N 1
ATOM 2026 C CA . ASN A 1 239 ? -9.540 -12.257 -6.237 1.00 98.06 239 ASN A CA 1
ATOM 2027 C C . ASN A 1 239 ? -8.657 -11.926 -7.461 1.00 98.06 239 ASN A C 1
ATOM 2029 O O . ASN A 1 239 ? -9.123 -12.118 -8.590 1.00 98.06 239 ASN A O 1
ATOM 2033 N N . PRO A 1 240 ? -7.429 -11.411 -7.266 1.00 97.94 240 PRO A N 1
ATOM 2034 C CA . PRO A 1 240 ?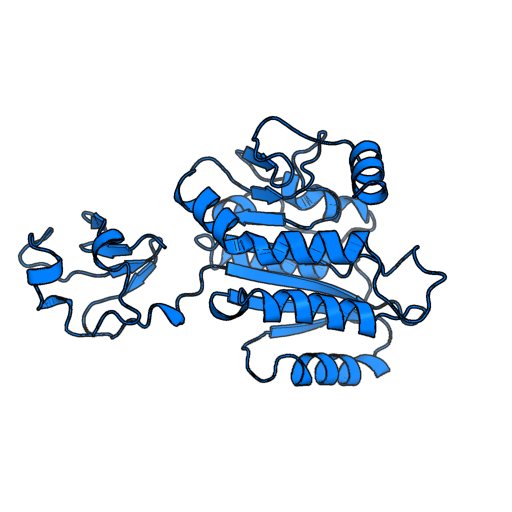 -6.543 -11.061 -8.368 1.00 97.94 240 PRO A CA 1
ATOM 2035 C C . PRO A 1 240 ? -6.237 -12.266 -9.254 1.00 97.94 240 PRO A C 1
ATOM 2037 O O . PRO A 1 240 ? -5.914 -13.348 -8.759 1.00 97.94 240 PRO A O 1
ATOM 2040 N N . ILE A 1 241 ? -6.280 -12.063 -10.569 1.00 97.88 241 ILE A N 1
ATOM 2041 C CA . ILE A 1 241 ? -5.903 -13.072 -11.564 1.00 97.88 241 ILE A CA 1
ATOM 2042 C C . ILE A 1 241 ? -4.671 -12.627 -12.349 1.00 97.88 241 ILE A C 1
ATOM 2044 O O . ILE A 1 241 ? -4.377 -11.435 -12.468 1.00 97.88 241 ILE A O 1
ATOM 2048 N N . VAL A 1 242 ? -3.952 -13.595 -12.912 1.00 97.81 242 VAL A N 1
ATOM 2049 C CA . VAL A 1 242 ? -2.921 -13.316 -13.914 1.00 97.81 242 VAL A CA 1
ATOM 2050 C C . VAL A 1 242 ? -3.623 -12.985 -15.228 1.00 97.81 242 VAL A C 1
ATOM 2052 O O . VAL A 1 242 ? -4.433 -13.776 -15.704 1.00 97.81 242 VAL A O 1
ATOM 2055 N N . THR A 1 243 ? -3.323 -11.826 -15.806 1.00 96.94 243 THR A N 1
ATOM 2056 C CA . THR A 1 243 ? -3.915 -11.361 -17.066 1.00 96.94 243 THR A CA 1
ATOM 2057 C C . THR A 1 243 ? -2.885 -10.600 -17.898 1.00 96.94 243 THR A C 1
ATOM 2059 O O . THR A 1 243 ? -1.890 -10.101 -17.373 1.00 96.94 243 THR A O 1
ATOM 2062 N N . THR A 1 244 ? -3.122 -10.517 -19.206 1.00 94.00 244 THR A N 1
ATOM 2063 C CA . THR A 1 244 ? -2.336 -9.695 -20.136 1.00 94.00 244 THR A CA 1
ATOM 2064 C C . THR A 1 244 ? -2.770 -8.229 -20.134 1.00 94.00 244 THR A C 1
ATOM 2066 O O . THR A 1 244 ? -2.039 -7.378 -20.630 1.00 94.00 244 THR A O 1
ATOM 2069 N N . ASP A 1 245 ? -3.950 -7.912 -19.590 1.00 94.06 245 ASP A N 1
ATOM 2070 C CA . ASP A 1 245 ? -4.398 -6.529 -19.430 1.00 94.06 245 ASP A CA 1
ATOM 2071 C C . ASP A 1 245 ? -3.699 -5.882 -18.231 1.00 94.06 245 ASP A C 1
ATOM 2073 O O . ASP A 1 245 ? -4.088 -6.080 -17.081 1.00 94.06 245 ASP A O 1
ATOM 2077 N N . ARG A 1 246 ? -2.672 -5.070 -18.493 1.00 88.38 246 ARG A N 1
ATOM 2078 C CA . ARG A 1 246 ? -1.949 -4.361 -17.430 1.00 88.38 246 ARG A CA 1
ATOM 2079 C C . ARG A 1 246 ? -2.834 -3.379 -16.648 1.00 88.38 246 ARG A C 1
ATOM 2081 O O . ARG A 1 246 ? -2.559 -3.132 -15.478 1.00 88.38 246 ARG A O 1
ATOM 2088 N N . TYR A 1 247 ? -3.884 -2.829 -17.268 1.00 91.94 247 TYR A N 1
ATOM 2089 C CA . TYR A 1 247 ? -4.774 -1.845 -16.639 1.00 91.94 247 TYR A CA 1
ATOM 2090 C C . TYR A 1 247 ? -5.750 -2.488 -15.651 1.00 91.94 247 TYR A C 1
ATOM 2092 O O . TYR A 1 247 ? -6.334 -1.792 -14.820 1.00 91.94 247 TYR A O 1
ATOM 2100 N N . TYR A 1 248 ? -5.895 -3.816 -15.690 1.00 96.38 248 TYR A N 1
ATOM 2101 C CA . TYR A 1 248 ? -6.650 -4.571 -14.695 1.00 96.38 248 TYR A CA 1
ATOM 2102 C C . TYR A 1 248 ? -6.173 -4.261 -13.269 1.00 96.38 248 TYR A C 1
ATOM 2104 O O . TYR A 1 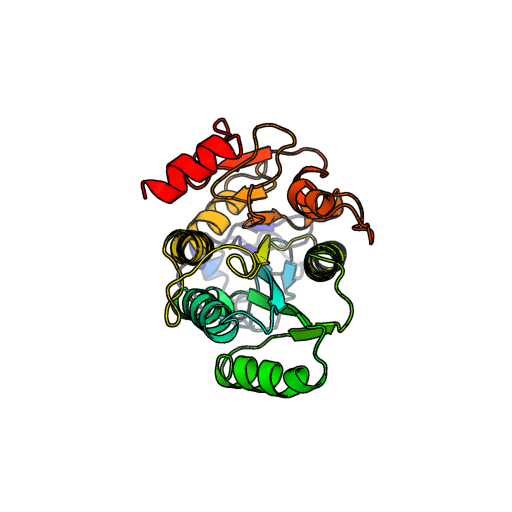248 ? -6.993 -4.029 -12.381 1.00 96.38 248 TYR A O 1
ATOM 2112 N N . TYR A 1 249 ? -4.855 -4.220 -13.050 1.00 95.94 249 TYR A N 1
ATOM 2113 C CA . TYR A 1 249 ? -4.283 -4.007 -11.719 1.00 95.94 249 TYR A CA 1
ATOM 2114 C C . TYR A 1 249 ? -4.452 -2.567 -11.226 1.00 95.94 249 TYR A C 1
ATOM 2116 O O . TYR A 1 249 ? -4.648 -2.361 -10.035 1.00 95.94 249 TYR A O 1
ATOM 2124 N N . GLU A 1 250 ? -4.451 -1.582 -12.129 1.00 93.31 250 GLU A N 1
ATOM 2125 C CA . GLU A 1 250 ? -4.720 -0.171 -11.805 1.00 93.31 250 GLU A CA 1
ATOM 2126 C C . GLU A 1 250 ? -6.143 0.040 -11.276 1.00 93.31 250 GLU A C 1
ATOM 2128 O O . GLU A 1 250 ? -6.380 0.812 -10.351 1.00 93.31 250 GLU A O 1
ATOM 2133 N N . LYS A 1 251 ? -7.103 -0.705 -11.823 1.00 95.44 251 LYS A N 1
ATOM 2134 C CA . LYS A 1 251 ? -8.515 -0.604 -11.436 1.00 95.44 251 LYS A CA 1
ATOM 2135 C C . LYS A 1 251 ? -8.891 -1.536 -10.288 1.00 95.44 251 LYS A C 1
ATOM 2137 O O . LYS A 1 251 ? -9.991 -1.436 -9.744 1.00 95.44 251 LYS A O 1
ATOM 2142 N N . TRP A 1 252 ? -8.004 -2.456 -9.909 1.00 97.38 252 TRP A N 1
ATOM 2143 C CA . TRP A 1 252 ? -8.342 -3.584 -9.045 1.00 97.38 252 TRP A CA 1
ATOM 2144 C C . TRP A 1 252 ? -8.916 -3.163 -7.687 1.00 97.38 252 TRP A C 1
ATOM 2146 O O . TRP A 1 252 ? -9.928 -3.721 -7.248 1.00 97.38 252 TRP A O 1
ATOM 2156 N N . CYS A 1 253 ? -8.326 -2.149 -7.044 1.00 96.00 253 CYS A N 1
ATOM 2157 C CA . CYS A 1 253 ? -8.787 -1.679 -5.735 1.00 96.00 253 CYS A CA 1
ATOM 2158 C C . CYS A 1 253 ? -10.189 -1.042 -5.780 1.00 96.00 253 CYS A C 1
ATOM 2160 O O . CYS A 1 253 ? -10.831 -0.918 -4.741 1.00 96.00 253 CYS A O 1
ATOM 2162 N N . GLY A 1 254 ? -10.702 -0.713 -6.969 1.00 95.94 254 GLY A N 1
ATOM 2163 C CA . GLY A 1 254 ? -12.067 -0.241 -7.198 1.00 95.94 254 GLY A CA 1
ATOM 2164 C C . GLY A 1 254 ? -13.129 -1.345 -7.275 1.00 95.94 254 GLY A C 1
ATOM 2165 O O . GLY A 1 254 ? -14.321 -1.056 -7.282 1.00 95.94 254 GLY A O 1
ATOM 2166 N N . THR A 1 255 ? -12.725 -2.621 -7.312 1.00 96.38 255 THR A N 1
ATOM 2167 C CA . THR A 1 255 ? -13.648 -3.756 -7.520 1.00 96.38 255 THR A CA 1
ATOM 2168 C C . THR A 1 255 ? -14.384 -4.224 -6.261 1.00 96.38 255 THR A C 1
ATOM 2170 O O . THR A 1 255 ? -15.216 -5.132 -6.349 1.00 96.38 255 THR A O 1
ATOM 2173 N N . GLY A 1 256 ? -14.067 -3.650 -5.097 1.00 94.94 256 GLY A N 1
ATOM 2174 C CA . GLY A 1 256 ? -14.677 -3.997 -3.816 1.00 94.94 256 GLY A CA 1
ATOM 2175 C C . GLY A 1 256 ? -16.126 -3.527 -3.680 1.00 94.94 256 GLY A C 1
ATOM 2176 O O . GLY A 1 256 ? -16.612 -2.660 -4.408 1.00 94.94 256 GLY A O 1
ATOM 2177 N N . LYS A 1 257 ? -16.840 -4.112 -2.717 1.00 93.94 257 LYS A N 1
ATOM 2178 C CA . LYS A 1 257 ? -18.240 -3.780 -2.412 1.00 93.94 257 LYS A CA 1
ATOM 2179 C C . LYS A 1 257 ? -18.324 -2.646 -1.386 1.00 93.94 257 LYS A C 1
ATOM 2181 O O . LYS A 1 257 ? -17.392 -2.432 -0.618 1.00 93.94 257 LYS A O 1
ATOM 2186 N N . ASN A 1 258 ? -19.469 -1.954 -1.344 1.00 88.81 258 ASN A N 1
ATOM 2187 C CA . ASN A 1 258 ? -19.762 -0.867 -0.391 1.00 88.81 258 ASN A CA 1
ATOM 2188 C C . ASN A 1 258 ? -18.687 0.230 -0.370 1.00 88.81 258 ASN A C 1
ATOM 2190 O O . ASN A 1 258 ? -18.278 0.716 0.680 1.00 88.81 258 ASN A O 1
ATOM 2194 N N . CYS A 1 259 ? -18.213 0.583 -1.561 1.00 89.94 259 CYS A N 1
ATOM 2195 C CA . CYS A 1 259 ? -17.076 1.458 -1.757 1.00 89.94 259 CYS A CA 1
ATOM 2196 C C . CYS A 1 259 ? -17.372 2.905 -1.329 1.00 89.94 259 CYS A C 1
ATOM 2198 O O . CYS A 1 259 ? -18.303 3.545 -1.817 1.00 89.94 259 CYS A O 1
ATOM 2200 N N . CYS A 1 260 ? -16.525 3.426 -0.447 1.00 94.88 260 CYS A N 1
ATOM 2201 C CA . CYS A 1 260 ? -16.488 4.828 -0.050 1.00 94.88 260 CYS A CA 1
ATOM 2202 C C . CYS A 1 260 ? -15.028 5.277 -0.011 1.00 94.88 260 CYS A C 1
ATOM 2204 O O . CYS A 1 260 ? -14.227 4.728 0.760 1.00 94.88 260 CYS A O 1
ATOM 2206 N N . VAL A 1 261 ? -14.690 6.232 -0.877 1.00 96.25 261 VAL A N 1
ATOM 2207 C CA . VAL A 1 261 ? -13.309 6.622 -1.172 1.00 96.25 261 VAL A CA 1
ATOM 2208 C C . VAL A 1 261 ? -13.059 8.035 -0.716 1.00 96.25 261 VAL A C 1
ATOM 2210 O O . VAL A 1 261 ? -13.834 8.937 -1.027 1.00 96.25 261 VAL A O 1
ATOM 2213 N N . TYR A 1 262 ? -11.953 8.222 -0.013 1.00 96.88 262 TYR A N 1
ATOM 2214 C CA . TYR A 1 262 ? -11.514 9.533 0.422 1.00 96.88 262 TYR A CA 1
ATOM 2215 C C . TYR A 1 262 ? -10.352 10.045 -0.431 1.00 96.88 262 TYR A C 1
ATOM 2217 O O . TYR A 1 262 ? -9.456 9.296 -0.818 1.00 96.88 262 TYR A O 1
ATOM 2225 N N . ASN A 1 263 ? -10.387 11.337 -0.735 1.00 96.62 263 ASN A N 1
ATOM 2226 C CA . ASN A 1 263 ? -9.363 12.050 -1.479 1.00 96.62 263 ASN A CA 1
ATOM 2227 C C . ASN A 1 263 ? -8.411 12.740 -0.498 1.00 96.62 263 ASN A C 1
ATOM 2229 O O . ASN A 1 263 ? -8.796 13.714 0.152 1.00 96.62 263 ASN A O 1
ATOM 2233 N N . LEU A 1 264 ? -7.171 12.254 -0.412 1.00 95.06 264 LEU A N 1
ATOM 2234 C CA . LEU A 1 264 ? -6.142 12.826 0.462 1.00 95.06 264 LEU A CA 1
ATOM 2235 C C . LEU A 1 264 ? -5.633 14.183 -0.029 1.00 95.06 264 LEU A C 1
ATOM 2237 O O . LEU A 1 264 ? -5.320 15.033 0.796 1.00 95.06 264 LEU A O 1
ATOM 2241 N N . TYR A 1 265 ? -5.593 14.415 -1.342 1.00 94.25 265 TYR A N 1
ATOM 2242 C CA . TYR A 1 265 ? -5.086 15.668 -1.907 1.00 94.25 265 TYR A CA 1
ATOM 2243 C C . TYR A 1 265 ? -6.013 16.858 -1.615 1.00 94.25 265 TYR A C 1
ATOM 2245 O O . TYR A 1 265 ? -5.556 17.963 -1.335 1.00 94.25 265 TYR A O 1
ATOM 2253 N N . LYS A 1 266 ? -7.334 16.644 -1.658 1.00 95.19 266 LYS A N 1
ATOM 2254 C CA . LYS A 1 266 ? -8.346 17.685 -1.389 1.00 95.19 266 LYS A CA 1
ATOM 2255 C C . LYS A 1 266 ? -9.046 17.561 -0.045 1.00 95.19 266 LYS A C 1
ATOM 2257 O O . LYS A 1 266 ? -9.906 18.390 0.243 1.00 95.19 266 LYS A O 1
ATOM 2262 N N . ASN A 1 267 ? -8.711 16.550 0.753 1.00 93.75 267 ASN A N 1
ATOM 2263 C CA . ASN A 1 267 ? -9.330 16.303 2.053 1.00 93.75 267 ASN A CA 1
ATOM 2264 C C . ASN A 1 267 ? -10.873 16.196 1.949 1.00 93.75 267 ASN A C 1
ATOM 2266 O O . ASN A 1 267 ? -11.611 16.885 2.654 1.00 93.75 267 ASN A O 1
ATOM 2270 N N . SER A 1 268 ? -11.377 15.374 1.014 1.00 94.06 268 SER A N 1
ATOM 2271 C CA . SER A 1 268 ? -12.808 15.315 0.654 1.00 94.06 268 SER A CA 1
ATOM 2272 C C . SER A 1 268 ? -13.271 13.929 0.181 1.00 94.06 268 SER A C 1
ATOM 2274 O O . SER A 1 268 ? -12.488 13.162 -0.366 1.00 94.06 268 SER A O 1
ATOM 2276 N N . LEU A 1 269 ? -14.563 13.617 0.332 1.00 91.12 269 LEU A N 1
ATOM 2277 C CA . LEU A 1 269 ? -15.203 12.406 -0.220 1.00 91.12 269 LEU A CA 1
ATOM 2278 C C . LEU A 1 269 ? -15.723 12.584 -1.658 1.00 91.12 269 LEU A C 1
ATOM 2280 O O . LEU A 1 269 ? -15.978 11.605 -2.355 1.00 91.12 269 LEU A O 1
ATOM 2284 N N . ASN A 1 270 ? -15.901 13.828 -2.108 1.00 88.56 270 ASN A N 1
ATOM 2285 C CA . ASN A 1 270 ? -16.673 14.123 -3.322 1.00 88.56 270 ASN A CA 1
ATOM 2286 C C . ASN A 1 270 ? -15.805 14.419 -4.550 1.00 88.56 270 ASN A C 1
ATOM 2288 O O . ASN A 1 270 ? -16.330 14.555 -5.652 1.00 88.56 270 ASN A O 1
ATOM 2292 N N . ILE A 1 271 ? -14.489 14.552 -4.374 1.00 94.50 271 ILE A N 1
ATOM 2293 C CA . ILE A 1 271 ? -13.590 14.980 -5.446 1.00 94.50 271 ILE A CA 1
ATOM 2294 C C . ILE A 1 271 ? -12.850 13.776 -6.012 1.00 94.50 271 ILE A C 1
ATOM 2296 O O . ILE A 1 271 ? -12.154 13.060 -5.292 1.00 94.50 271 ILE A O 1
ATOM 2300 N N . LYS A 1 272 ? -12.982 13.599 -7.324 1.00 96.19 272 LYS A N 1
ATOM 2301 C CA . LYS A 1 272 ? -12.366 12.535 -8.114 1.00 96.19 272 LYS A CA 1
ATOM 2302 C C . LYS A 1 272 ? -11.739 13.127 -9.372 1.00 96.19 272 LYS A C 1
ATOM 2304 O O . LYS A 1 272 ? -12.104 14.229 -9.782 1.00 96.19 272 LYS A O 1
ATOM 2309 N N . TYR A 1 273 ? -10.831 12.381 -9.985 1.00 96.62 273 TYR A N 1
ATOM 2310 C CA . TYR A 1 273 ? -10.031 12.833 -11.115 1.00 96.62 273 TYR A CA 1
ATOM 2311 C C . TYR A 1 273 ? -10.097 11.870 -12.294 1.00 96.62 273 TYR A C 1
ATOM 2313 O O . TYR A 1 273 ? -10.195 10.655 -12.124 1.00 96.62 273 TYR A O 1
ATOM 2321 N N . SER A 1 274 ? -9.985 12.431 -13.491 1.00 96.12 274 SER A N 1
ATOM 2322 C CA . SER A 1 274 ? -9.498 11.739 -14.686 1.00 96.12 274 SER A CA 1
ATOM 2323 C C . SER A 1 274 ? -7.965 11.693 -14.688 1.00 96.12 274 SER A C 1
ATOM 2325 O O . SER A 1 274 ? -7.321 12.476 -13.987 1.00 96.12 274 SER A O 1
ATOM 2327 N N . ILE A 1 275 ? -7.369 10.820 -15.504 1.00 93.06 275 ILE A N 1
ATOM 2328 C CA . ILE A 1 275 ? -5.905 10.725 -15.617 1.00 93.06 275 ILE A CA 1
ATOM 2329 C C . ILE A 1 275 ? -5.261 12.038 -16.095 1.00 93.06 275 ILE A C 1
ATOM 2331 O O . ILE A 1 275 ? -4.212 12.419 -15.581 1.00 93.06 275 ILE A O 1
ATOM 2335 N N . ASP A 1 276 ? -5.918 12.784 -16.988 1.00 94.25 276 ASP A N 1
ATOM 2336 C CA . ASP A 1 276 ? -5.407 14.064 -17.497 1.00 94.25 276 ASP A CA 1
ATOM 2337 C C . ASP A 1 276 ? -5.332 15.123 -16.390 1.00 94.25 276 ASP A C 1
ATOM 2339 O O . ASP A 1 276 ? -4.364 15.876 -16.290 1.00 94.25 276 ASP A O 1
ATOM 2343 N N . GLN A 1 277 ? -6.329 15.152 -15.498 1.00 95.56 277 GLN A N 1
ATOM 2344 C CA . GLN A 1 277 ? -6.307 16.038 -14.333 1.00 95.56 277 GLN A CA 1
ATOM 2345 C C . GLN A 1 277 ? -5.181 15.670 -13.365 1.00 95.56 277 GLN A C 1
ATOM 2347 O O . GLN A 1 277 ? -4.530 16.569 -12.840 1.00 95.56 277 GLN A O 1
ATOM 2352 N N . VAL A 1 278 ? -4.927 14.374 -13.152 1.00 92.50 278 VAL A N 1
ATOM 2353 C CA . VAL A 1 278 ? -3.795 13.913 -12.331 1.00 92.50 278 VAL A CA 1
ATOM 2354 C C . VAL A 1 278 ? -2.470 14.354 -12.949 1.00 92.50 278 VAL A C 1
ATOM 2356 O O . VAL A 1 278 ? -1.629 14.901 -12.241 1.00 92.50 278 VAL A O 1
ATOM 2359 N N . GLY A 1 279 ? -2.302 14.189 -14.265 1.00 89.56 279 GLY A N 1
ATOM 2360 C CA . GLY A 1 279 ? -1.113 14.651 -14.985 1.00 89.56 279 GLY A CA 1
ATOM 2361 C C . GLY A 1 279 ? -0.891 16.159 -14.847 1.00 89.56 279 GLY A C 1
ATOM 2362 O O . GLY A 1 279 ? 0.215 16.593 -14.544 1.00 89.56 279 GLY A O 1
ATOM 2363 N N . ASN A 1 280 ? -1.951 16.960 -14.984 1.00 91.00 280 ASN A N 1
ATOM 2364 C CA . ASN A 1 280 ? -1.869 18.410 -14.800 1.00 91.00 280 ASN A CA 1
ATOM 2365 C C . ASN A 1 280 ? -1.501 18.807 -13.367 1.00 91.00 280 ASN A C 1
ATOM 2367 O O . ASN A 1 280 ? -0.744 19.753 -13.189 1.00 91.00 280 ASN A O 1
ATOM 2371 N N . ILE A 1 281 ? -2.011 18.111 -12.349 1.00 90.81 281 ILE A N 1
ATOM 2372 C CA . ILE A 1 281 ? -1.645 18.380 -10.951 1.00 90.81 281 ILE A CA 1
ATOM 2373 C C . ILE A 1 281 ? -0.161 18.069 -10.731 1.00 90.81 281 ILE A C 1
ATOM 2375 O O . ILE A 1 281 ? 0.589 18.935 -10.299 1.00 90.81 281 ILE A O 1
ATOM 2379 N N . LEU A 1 282 ? 0.282 16.871 -11.117 1.00 85.62 282 LEU A N 1
ATOM 2380 C CA . LEU A 1 282 ? 1.657 16.408 -10.895 1.00 85.62 282 LEU A CA 1
ATOM 2381 C C . LEU A 1 282 ? 2.725 17.176 -11.686 1.00 85.62 282 LEU A C 1
ATOM 2383 O O . LEU A 1 282 ? 3.904 17.067 -11.365 1.00 85.62 282 LEU A O 1
ATOM 2387 N N . ASN A 1 283 ? 2.332 17.905 -12.731 1.00 80.75 283 ASN A N 1
ATOM 2388 C CA . ASN A 1 283 ? 3.236 18.772 -13.486 1.00 80.75 283 ASN A CA 1
ATOM 2389 C C . ASN A 1 283 ? 3.336 20.193 -12.907 1.00 80.75 283 ASN A C 1
ATOM 2391 O O . ASN A 1 283 ? 4.263 20.914 -13.271 1.00 80.75 283 ASN A O 1
ATOM 2395 N N . ASN A 1 284 ? 2.377 20.608 -12.074 1.00 78.12 284 ASN A N 1
ATOM 2396 C CA . ASN A 1 284 ? 2.305 21.961 -11.514 1.00 78.12 284 ASN A CA 1
ATOM 2397 C C . ASN A 1 284 ? 2.711 22.034 -10.030 1.00 78.12 284 ASN A C 1
ATOM 2399 O O . ASN A 1 284 ? 3.042 23.127 -9.572 1.00 78.12 284 ASN A O 1
ATOM 2403 N N . ASP A 1 285 ? 2.680 20.907 -9.312 1.00 63.69 285 ASP A N 1
ATOM 2404 C CA . ASP A 1 285 ? 3.179 20.750 -7.935 1.00 63.69 285 ASP A CA 1
ATOM 2405 C C . ASP A 1 285 ? 4.665 20.323 -7.915 1.00 63.69 285 ASP A C 1
ATOM 2407 O O . ASP A 1 285 ? 5.419 20.830 -7.050 1.00 63.69 285 ASP A O 1
#

Radius of gyration: 20.71 Å; Cα contacts (8 Å, |Δi|>4): 503; chains: 1; bounding box: 42×36×60 Å